Protein AF-0000000076684871 (afdb_homodimer)

Solvent-accessible surface area (backbone atoms only — not comparable to full-atom values): 9917 Å² total; per-residue (Å²): 132,81,70,79,60,59,61,51,86,40,39,56,62,32,45,41,37,73,38,76,62,22,48,70,65,71,54,53,69,71,35,52,50,43,12,62,76,54,37,50,32,35,38,46,78,42,77,80,52,35,27,35,43,25,34,12,46,30,94,79,70,44,58,28,32,35,32,32,35,42,38,79,69,30,42,28,41,31,50,33,36,38,74,48,53,68,77,60,39,48,47,71,69,48,123,131,82,67,81,60,58,64,50,88,39,40,56,60,31,45,41,37,72,40,74,60,23,47,72,66,72,54,53,69,70,36,50,48,43,11,64,75,54,37,50,32,36,38,46,78,43,76,81,50,35,29,34,44,24,33,12,45,31,93,80,70,46,57,26,33,34,32,32,34,42,38,80,68,29,42,29,40,32,49,32,35,39,74,48,52,66,77,59,38,48,46,72,68,48,125

Secondary structure (DSSP, 8-state):
----------STT--EEE-GGGGTT---HHHHHHHHHS-SEEEEEETTTEEEEEEEE-TTS-EEEEEEEE-TTS-EEEEEEEEPPHHHHHHTT--/----------STT--EEE-GGGGTT---HHHHHHHHHS-SEEEEEETTTEEEEEEEE-TTS-EEEEEEEE-TTS-EEEEEEEEPPHHHHHHTT--

Radius of gyration: 16.47 Å; Cα contacts (8 Å, |Δi|>4): 423; chains: 2; bounding box: 42×42×43 Å

Sequence (190 aa):
MFGDVERFSVMMGCMIRLLPSALRHGIEKSDILQAWNRPIASFTERDDPLKVIRLGFDSHARLLEVGGEIYSDGQQKIFHAMVARRVYTERIGWRMFGDVERFSVMMGCMIRLLPSALRHGIEKSDILQAWNRPIASFTERDDPLKVIRLGFDSHARLLEVGGEIYSDGQQKIFHAMVARRVYTERIGWR

Nearest PDB structures (foldseek):
  3u97-assembly1_A  TM=6.533E-01  e=1.135E-01  Brucella abortus bv. 1 str. 9-941
  7pk4-assembly1_B  TM=7.309E-01  e=8.260E+00  Ixodes ricinus
  6y2s-assembly1_A  TM=3.377E-01  e=9.386E-01  Escherichia coli K-12
  3otl-assembly1_B  TM=4.211E-01  e=2.105E+00  Rhizobium johnstonii 3841
  3put-assembly1_A  TM=4.320E-01  e=3.919E+00  Rhizobium etli CFN 42

Structure (mmCIF, N/CA/C/O backbone):
data_AF-0000000076684871-model_v1
#
loop_
_entity.id
_entity.type
_entity.pdbx_description
1 polymer Toxin
#
loop_
_atom_site.group_PDB
_atom_site.id
_atom_site.type_symbol
_atom_site.label_atom_id
_atom_site.label_alt_id
_atom_site.label_comp_id
_atom_site.label_asym_id
_atom_site.label_entity_id
_atom_site.label_seq_id
_atom_site.pdbx_PDB_ins_code
_atom_site.Cartn_x
_atom_site.Cartn_y
_atom_site.Cartn_z
_atom_site.occupancy
_atom_site.B_iso_or_equiv
_atom_site.auth_seq_id
_atom_site.auth_comp_id
_atom_site.auth_asym_id
_atom_site.auth_atom_id
_atom_site.pdbx_PDB_model_num
ATOM 1 N N . MET A 1 1 ? -21.891 12.875 19.109 1 23.69 1 MET A N 1
ATOM 2 C CA . MET A 1 1 ? -21.578 13.656 17.922 1 23.69 1 MET A CA 1
ATOM 3 C C . MET A 1 1 ? -20.469 12.984 17.109 1 23.69 1 MET A C 1
ATOM 5 O O . MET A 1 1 ? -19.297 13.07 17.469 1 23.69 1 MET A O 1
ATOM 9 N N . PHE A 1 2 ? -20.703 11.797 16.703 1 28.98 2 PHE A N 1
ATOM 10 C CA . PHE A 1 2 ? -19.781 10.844 16.078 1 28.98 2 PHE A CA 1
ATOM 11 C C . PHE A 1 2 ? -19.172 11.43 14.805 1 28.98 2 PHE A C 1
ATOM 13 O O . PHE A 1 2 ? -19.906 11.906 13.93 1 28.98 2 PHE A O 1
ATOM 20 N N . GLY A 1 3 ? -18.203 12.258 14.945 1 30.98 3 GLY A N 1
ATOM 21 C CA . GLY A 1 3 ? -17.531 13.047 13.93 1 30.98 3 GLY A CA 1
ATOM 22 C C . GLY A 1 3 ? -17.531 12.391 12.562 1 30.98 3 GLY A C 1
ATOM 23 O O . GLY A 1 3 ? -17.719 11.172 12.453 1 30.98 3 GLY A O 1
ATOM 24 N N . ASP A 1 4 ? -17.953 13.211 11.523 1 30.5 4 ASP A N 1
ATOM 25 C CA . ASP A 1 4 ? -18.141 13.031 10.094 1 30.5 4 ASP A CA 1
ATOM 26 C C . ASP A 1 4 ? -17.031 12.164 9.5 1 30.5 4 ASP A C 1
ATOM 28 O O . ASP A 1 4 ? -15.867 12.57 9.461 1 30.5 4 ASP A O 1
ATOM 32 N N . VAL A 1 5 ? -16.969 11.016 9.906 1 38.22 5 VAL A N 1
ATOM 33 C CA . VAL A 1 5 ? -16.188 10.062 9.117 1 38.22 5 VAL A CA 1
ATOM 34 C C . VAL A 1 5 ? -16.391 10.344 7.629 1 38.22 5 VAL A C 1
ATOM 36 O O . VAL A 1 5 ? -17.469 10.125 7.082 1 38.22 5 VAL A O 1
ATOM 39 N N . GLU A 1 6 ? -16 11.562 7.18 1 34.44 6 GLU A N 1
ATOM 40 C CA . GLU A 1 6 ? -16.109 11.883 5.758 1 34.44 6 GLU A CA 1
ATOM 41 C C . GLU A 1 6 ? -15.602 10.727 4.895 1 34.44 6 GLU A C 1
ATOM 43 O O . GLU A 1 6 ? -14.445 10.305 5.027 1 34.44 6 GLU A O 1
ATOM 48 N N . ARG A 1 7 ? -16.531 9.867 4.641 1 39.22 7 ARG A N 1
ATOM 49 C CA . ARG A 1 7 ? -16.406 8.805 3.65 1 39.22 7 ARG A CA 1
ATOM 50 C C . ARG A 1 7 ? -15.812 9.328 2.352 1 39.22 7 ARG A C 1
ATOM 52 O O . ARG A 1 7 ? -16.516 9.938 1.54 1 39.22 7 ARG A O 1
ATOM 59 N N . PHE A 1 8 ? -14.805 10.141 2.451 1 39.94 8 PHE A N 1
ATOM 60 C CA . PHE A 1 8 ? -14.242 10.531 1.166 1 39.94 8 PHE A CA 1
ATOM 61 C C . PHE A 1 8 ? -14.273 9.367 0.182 1 39.94 8 PHE A C 1
ATOM 63 O O . PHE A 1 8 ? -14.219 8.203 0.585 1 39.94 8 PHE A O 1
ATOM 70 N N . SER A 1 9 ? -14.828 9.875 -1.047 1 37.94 9 SER A N 1
ATOM 71 C CA . SER A 1 9 ? -15.016 9.086 -2.262 1 37.94 9 SER A CA 1
ATOM 72 C C . SER A 1 9 ? -13.805 8.211 -2.547 1 37.94 9 SER A C 1
ATOM 74 O O . SER A 1 9 ? -12.766 8.695 -2.994 1 37.94 9 SER A O 1
ATOM 76 N N . VAL A 1 10 ? -13.367 7.488 -1.59 1 46.41 10 VAL A N 1
ATOM 77 C CA . VAL A 1 10 ? -12.523 6.355 -1.947 1 46.41 10 VAL A CA 1
ATOM 78 C C . VAL A 1 10 ? -13.039 5.711 -3.232 1 46.41 10 VAL A C 1
ATOM 80 O O . VAL A 1 10 ? -14.203 5.879 -3.592 1 46.41 10 VAL A O 1
ATOM 83 N N . MET A 1 11 ? -12.281 5.324 -4.238 1 46.69 11 MET A N 1
ATOM 84 C CA . MET A 1 11 ? -12.781 4.426 -5.277 1 46.69 11 MET A CA 1
ATOM 85 C C . MET A 1 11 ? -13.859 3.494 -4.719 1 46.69 11 MET A C 1
ATOM 87 O O . MET A 1 11 ? -13.945 3.297 -3.506 1 46.69 11 MET A O 1
ATOM 91 N N . MET A 1 12 ? -14.961 3.129 -5.371 1 49.03 12 MET A N 1
ATOM 92 C CA . MET A 1 12 ? -16.109 2.277 -5.051 1 49.03 12 MET A CA 1
ATOM 93 C C . MET A 1 12 ? -15.719 1.199 -4.043 1 49.03 12 MET A C 1
ATOM 95 O O . MET A 1 12 ? -14.891 0.336 -4.344 1 49.03 12 MET A O 1
ATOM 99 N N . GLY A 1 13 ? -16.219 1.352 -2.926 1 56.06 13 GLY A N 1
ATOM 100 C CA . GLY A 1 13 ? -16.375 0.341 -1.891 1 56.06 13 GLY A CA 1
ATOM 101 C C . GLY A 1 13 ? -15.273 0.388 -0.846 1 56.06 13 GLY A C 1
ATOM 102 O O . GLY A 1 13 ? -15.359 -0.285 0.183 1 56.06 13 GLY A O 1
ATOM 103 N N . CYS A 1 14 ? -14.195 1.273 -1.252 1 68.38 14 CYS A N 1
ATOM 104 C CA . CYS A 1 14 ? -13.227 1.256 -0.156 1 68.38 14 CYS A CA 1
ATOM 105 C C . CYS A 1 14 ? -13.43 2.455 0.763 1 68.38 14 CYS A C 1
ATOM 107 O O . CYS A 1 14 ? -13.469 3.596 0.3 1 68.38 14 CYS A O 1
ATOM 109 N N . MET A 1 15 ? -13.867 2.209 2.047 1 82.81 15 MET A N 1
ATOM 110 C CA . MET A 1 15 ? -14.133 3.242 3.045 1 82.81 15 MET A CA 1
ATOM 111 C C . MET A 1 15 ? -12.836 3.684 3.725 1 82.81 15 MET A C 1
ATOM 113 O O . MET A 1 15 ? -11.992 2.854 4.062 1 82.81 15 MET A O 1
ATOM 117 N N . ILE A 1 16 ? -12.703 5.098 3.789 1 92.88 16 ILE A N 1
ATOM 118 C CA . ILE A 1 16 ? -11.562 5.652 4.508 1 92.88 16 ILE A CA 1
ATOM 119 C C . ILE A 1 16 ? -12.047 6.383 5.758 1 92.88 16 ILE A C 1
ATOM 121 O O . ILE A 1 16 ? -12.969 7.203 5.691 1 92.88 16 ILE A O 1
ATOM 125 N N . ARG A 1 17 ? -11.5 6.035 6.863 1 95.31 17 ARG A N 1
ATOM 126 C CA . ARG A 1 17 ? -11.711 6.742 8.125 1 95.31 17 ARG A CA 1
ATOM 127 C C . ARG A 1 17 ? -10.461 7.516 8.531 1 95.31 17 ARG A C 1
ATOM 129 O O . ARG A 1 17 ? -9.398 6.93 8.727 1 95.31 17 ARG A O 1
ATOM 136 N N . LEU A 1 18 ? -10.586 8.805 8.648 1 96.94 18 LEU A N 1
ATOM 137 C CA . LEU A 1 18 ? -9.516 9.656 9.164 1 96.94 18 LEU A CA 1
ATOM 138 C C . LEU A 1 18 ? -9.633 9.805 10.68 1 96.94 18 LEU A C 1
ATOM 140 O O . LEU A 1 18 ? -10.609 10.367 11.18 1 96.94 18 LEU A O 1
ATOM 144 N N . LEU A 1 19 ? -8.609 9.344 11.406 1 97.75 19 LEU A N 1
ATOM 145 C CA . LEU A 1 19 ? -8.609 9.5 12.859 1 97.75 19 LEU A CA 1
ATOM 146 C C . LEU A 1 19 ? -8.219 10.922 13.25 1 97.75 19 LEU A C 1
ATOM 148 O O . LEU A 1 19 ? -7.516 11.602 12.508 1 97.75 19 LEU A O 1
ATOM 152 N N . PRO A 1 20 ? -8.727 11.352 14.453 1 97.06 20 PRO A N 1
ATOM 153 C CA . PRO A 1 20 ? -8.344 12.695 14.906 1 97.06 20 PRO A CA 1
ATOM 154 C C . PRO A 1 20 ? -6.824 12.891 14.938 1 97.06 20 PRO A C 1
ATOM 156 O O . PRO A 1 20 ? -6.336 13.992 14.672 1 97.06 20 PRO A O 1
ATOM 159 N N . SER A 1 21 ? -5.988 11.891 15.227 1 97.62 21 SER A N 1
ATOM 160 C CA . SER A 1 21 ? -4.531 11.961 15.281 1 97.62 21 SER A CA 1
ATOM 161 C C . SER A 1 21 ? -3.939 12.32 13.9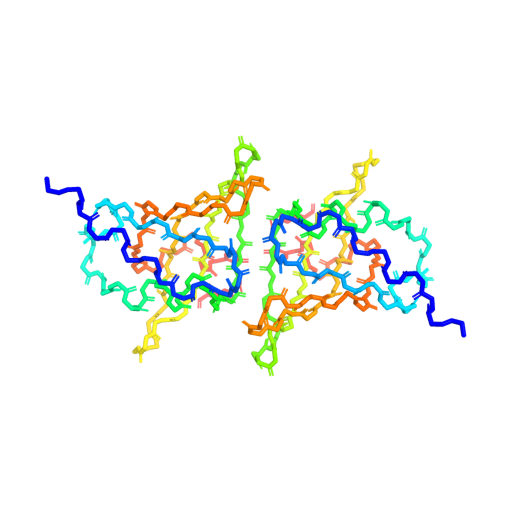22 1 97.62 21 SER A C 1
ATOM 163 O O . SER A 1 21 ? -2.857 12.906 13.852 1 97.62 21 SER A O 1
ATOM 165 N N . ALA A 1 22 ? -4.672 12.055 12.891 1 97.75 22 ALA A N 1
ATOM 166 C CA . ALA A 1 22 ? -4.191 12.336 11.539 1 97.75 22 ALA A CA 1
ATOM 167 C C . ALA A 1 22 ? -4.191 13.836 11.258 1 97.75 22 ALA A C 1
ATOM 169 O O . ALA A 1 22 ? -3.527 14.305 10.328 1 97.75 22 ALA A O 1
ATOM 170 N N . LEU A 1 23 ? -4.945 14.547 12.07 1 96.5 23 LEU A N 1
ATOM 171 C CA . LEU A 1 23 ? -5.121 15.977 11.82 1 96.5 23 LEU A CA 1
ATOM 172 C C . LEU A 1 23 ? -4.234 16.797 12.75 1 96.5 23 LEU A C 1
ATOM 174 O O . LEU A 1 23 ? -4.223 18.031 12.672 1 96.5 23 LEU A O 1
ATOM 178 N N . ARG A 1 24 ? -3.412 16.141 13.484 1 96.75 24 ARG A N 1
ATOM 179 C CA . ARG A 1 24 ? -2.662 16.797 14.539 1 96.75 24 ARG A CA 1
ATOM 180 C C . ARG A 1 24 ? -1.545 17.656 13.961 1 96.75 24 ARG A C 1
ATOM 182 O O . ARG A 1 24 ? -1.058 18.578 14.625 1 96.75 24 ARG A O 1
ATOM 189 N N . HIS A 1 25 ? -1.122 17.469 12.812 1 96.56 25 HIS A N 1
ATOM 190 C CA . HIS A 1 25 ? 0.022 18.172 12.25 1 96.56 25 HIS A CA 1
ATOM 191 C C . HIS A 1 25 ? -0.427 19.297 11.32 1 96.56 25 HIS A C 1
ATOM 193 O O . HIS A 1 25 ? 0.385 19.859 10.586 1 96.56 25 HIS A O 1
ATOM 199 N N . GLY A 1 26 ? -1.688 19.531 11.133 1 95.31 26 GLY A N 1
ATOM 200 C CA . GLY A 1 26 ? -2.182 20.719 10.461 1 95.31 26 GLY A CA 1
ATOM 201 C C . GLY A 1 26 ? -2.348 20.531 8.969 1 95.31 26 GLY A C 1
ATOM 202 O O . GLY A 1 26 ? -2.441 21.516 8.219 1 95.31 26 GLY A O 1
ATOM 203 N N . ILE A 1 27 ? -2.297 19.375 8.594 1 97.38 27 ILE A N 1
ATOM 204 C CA . ILE A 1 27 ? -2.527 19.109 7.18 1 97.38 27 ILE A CA 1
ATOM 205 C C . ILE A 1 27 ? -4.027 19 6.914 1 97.38 27 ILE A C 1
ATOM 207 O O . ILE A 1 27 ? -4.754 18.359 7.676 1 97.38 27 ILE A O 1
ATOM 211 N N . GLU A 1 28 ? -4.508 19.625 5.82 1 96.56 28 GLU A N 1
ATOM 212 C CA . GLU A 1 28 ? -5.918 19.594 5.453 1 96.56 28 GLU A CA 1
ATOM 213 C C . GLU A 1 28 ? -6.363 18.188 5.062 1 96.56 28 GLU A C 1
ATOM 215 O O . GLU A 1 28 ? -5.602 17.438 4.445 1 96.56 28 GLU A O 1
ATOM 220 N N . LYS A 1 29 ? -7.668 17.844 5.34 1 96.38 29 LYS A N 1
ATOM 221 C CA . LYS A 1 29 ? -8.219 16.516 5.035 1 96.38 29 LYS A CA 1
ATOM 222 C C . LYS A 1 29 ? -8.07 16.188 3.553 1 96.38 29 LYS A C 1
ATOM 224 O O . LYS A 1 29 ? -7.715 15.07 3.193 1 96.38 29 LYS A O 1
ATOM 229 N N . SER A 1 30 ? -8.391 17.156 2.688 1 95.31 30 SER A N 1
ATOM 230 C CA . SER A 1 30 ? -8.305 16.938 1.247 1 95.31 30 SER A CA 1
ATOM 231 C C . SER A 1 30 ? -6.875 16.594 0.824 1 95.31 30 SER A C 1
ATOM 233 O O . SER A 1 30 ? -6.664 15.766 -0.059 1 95.31 30 SER A O 1
ATOM 235 N N . ASP A 1 31 ? -5.875 17.234 1.449 1 96.69 31 ASP A N 1
ATOM 236 C CA . ASP A 1 31 ? -4.469 17 1.146 1 96.69 31 ASP A CA 1
ATOM 237 C C . ASP A 1 31 ? -4.027 15.625 1.633 1 96.69 31 ASP A C 1
ATOM 239 O O . ASP A 1 31 ? -3.244 14.945 0.964 1 96.69 31 ASP A O 1
ATOM 243 N N . ILE A 1 32 ? -4.484 15.242 2.775 1 97.56 32 ILE A N 1
ATOM 244 C CA . ILE A 1 32 ? -4.199 13.914 3.305 1 97.56 32 ILE A CA 1
ATOM 245 C C . ILE A 1 32 ? -4.73 12.852 2.346 1 97.56 32 ILE A C 1
ATOM 247 O O . ILE A 1 32 ? -4.012 11.914 1.985 1 97.56 32 ILE A O 1
ATOM 251 N N . LEU A 1 33 ? -5.973 13.008 1.939 1 94.88 33 LEU A N 1
ATOM 252 C CA . LEU A 1 33 ? -6.621 12.039 1.063 1 94.88 33 LEU A CA 1
ATOM 253 C C . LEU A 1 33 ? -5.926 11.977 -0.292 1 94.88 33 LEU A C 1
ATOM 255 O O . LEU A 1 33 ? -5.789 10.906 -0.879 1 94.88 33 LEU A O 1
ATOM 259 N N . GLN A 1 34 ? -5.57 13.102 -0.797 1 94.19 34 GLN A N 1
ATOM 260 C CA . GLN A 1 34 ? -4.852 13.117 -2.066 1 94.19 34 GLN A CA 1
ATOM 261 C C . GLN A 1 34 ? -3.551 12.32 -1.977 1 94.19 34 GLN A C 1
ATOM 263 O O . GLN A 1 34 ? -3.275 11.477 -2.828 1 94.19 34 GLN A O 1
ATOM 268 N N . ALA A 1 35 ? -2.734 12.57 -0.952 1 96.56 35 ALA A N 1
ATOM 269 C CA . ALA A 1 35 ? -1.461 11.875 -0.763 1 96.56 35 ALA A CA 1
ATOM 270 C C . ALA A 1 35 ? -1.674 10.383 -0.544 1 96.56 35 ALA A C 1
ATOM 272 O O . ALA A 1 35 ? -0.874 9.562 -1 1 96.56 35 ALA A O 1
ATOM 273 N N . TRP A 1 36 ? -2.729 10.023 0.149 1 95.56 36 TRP A N 1
ATOM 274 C CA . TRP A 1 36 ? -3.057 8.633 0.458 1 95.56 36 TRP A CA 1
ATOM 275 C C . TRP A 1 36 ? -3.506 7.891 -0.795 1 95.56 36 TRP A C 1
ATOM 277 O O . TRP A 1 36 ? -3.088 6.754 -1.033 1 95.56 36 TRP A O 1
ATOM 287 N N . ASN A 1 37 ? -4.281 8.5 -1.591 1 91.88 37 ASN A N 1
ATOM 288 C CA . ASN A 1 37 ? -4.914 7.832 -2.725 1 91.88 37 ASN A CA 1
ATOM 289 C C . ASN A 1 37 ? -4.004 7.824 -3.949 1 91.88 37 ASN A C 1
ATOM 291 O O . ASN A 1 37 ? -4.176 7.004 -4.852 1 91.88 37 ASN A O 1
ATOM 295 N N . ARG A 1 38 ? -3.066 8.758 -3.975 1 94.38 38 ARG A N 1
ATOM 296 C CA . ARG A 1 38 ? -2.145 8.859 -5.102 1 94.38 38 ARG A CA 1
ATOM 297 C C . ARG A 1 38 ? -0.699 8.922 -4.621 1 94.38 38 ARG A C 1
ATOM 299 O O . ARG A 1 38 ? 0.027 9.867 -4.949 1 94.38 38 ARG A O 1
ATOM 306 N N . PRO A 1 39 ? -0.323 7.875 -3.91 1 96.25 39 PRO A N 1
ATOM 307 C CA . PRO A 1 39 ? 1.046 7.875 -3.389 1 96.25 39 PRO A CA 1
ATOM 308 C C . PRO A 1 39 ? 2.094 7.699 -4.484 1 96.25 39 PRO A C 1
ATOM 310 O O . PRO A 1 39 ? 1.811 7.102 -5.523 1 96.25 39 PRO A O 1
ATOM 313 N N . ILE A 1 40 ? 3.32 8.227 -4.258 1 95.06 40 ILE A N 1
ATOM 314 C CA . ILE A 1 40 ? 4.445 7.94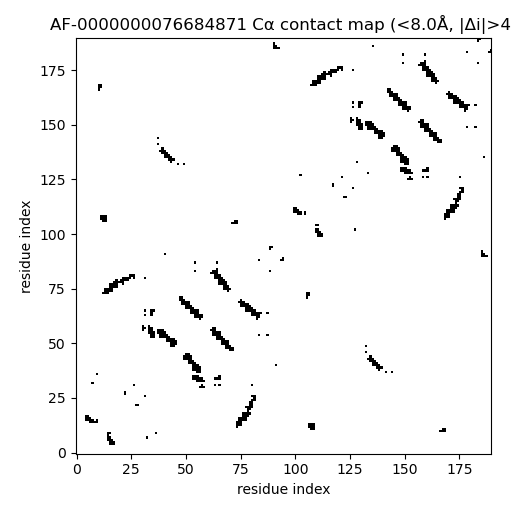5 -5.145 1 95.06 40 ILE A CA 1
ATOM 315 C C . ILE A 1 40 ? 5.195 6.711 -4.648 1 95.06 40 ILE A C 1
ATOM 317 O O . ILE A 1 40 ? 5.914 6.066 -5.414 1 95.06 40 ILE A O 1
ATOM 321 N N . ALA A 1 41 ? 5.047 6.402 -3.367 1 95.69 41 ALA A N 1
ATOM 322 C CA . ALA A 1 41 ? 5.613 5.203 -2.758 1 95.69 41 ALA A CA 1
ATOM 323 C C . ALA A 1 41 ? 4.793 4.762 -1.547 1 95.69 41 ALA A C 1
ATOM 325 O O . ALA A 1 41 ? 4.133 5.586 -0.907 1 95.69 41 ALA A O 1
ATOM 326 N N . SER A 1 42 ? 4.797 3.521 -1.265 1 96.75 42 SER A N 1
ATOM 327 C CA . SER A 1 42 ? 4.141 2.926 -0.106 1 96.75 42 SER A CA 1
ATOM 328 C C . SER A 1 42 ? 4.988 1.811 0.497 1 96.75 42 SER A C 1
ATOM 330 O O . SER A 1 42 ? 5.559 0.996 -0.23 1 96.75 42 SER A O 1
ATOM 332 N N . PHE A 1 43 ? 5.047 1.775 1.783 1 95.5 43 PHE A N 1
ATOM 333 C CA . PHE A 1 43 ? 5.832 0.782 2.51 1 95.5 43 PHE A CA 1
ATOM 334 C C . PHE A 1 43 ? 4.984 0.104 3.58 1 95.5 43 PHE A C 1
ATOM 336 O O . PHE A 1 43 ? 4.352 0.776 4.395 1 95.5 43 PHE A O 1
ATOM 343 N N . THR A 1 44 ? 5.004 -1.206 3.555 1 96.5 44 THR A N 1
ATOM 344 C CA . THR A 1 44 ? 4.262 -1.951 4.566 1 96.5 44 THR A CA 1
ATOM 345 C C . THR A 1 44 ? 5.121 -2.191 5.801 1 96.5 44 THR A C 1
ATOM 347 O O . THR A 1 44 ? 6.219 -2.746 5.703 1 96.5 44 THR A O 1
ATOM 350 N N . GLU A 1 45 ? 4.555 -1.722 6.941 1 94.88 45 GLU A N 1
ATOM 351 C CA . GLU A 1 45 ? 5.277 -1.862 8.203 1 94.88 45 GLU A CA 1
ATOM 352 C C . GLU A 1 45 ? 4.871 -3.139 8.93 1 94.88 45 GLU A C 1
ATOM 354 O O . GLU A 1 45 ? 5.652 -3.695 9.703 1 94.88 45 GLU A O 1
ATOM 359 N N . ARG A 1 46 ? 3.711 -3.553 8.812 1 94.31 46 ARG A N 1
ATOM 360 C CA . ARG A 1 46 ? 3.139 -4.738 9.438 1 94.31 46 ARG A CA 1
ATOM 361 C C . ARG A 1 46 ? 2.004 -5.312 8.602 1 94.31 46 ARG A C 1
ATOM 363 O O . ARG A 1 46 ? 1.396 -4.598 7.797 1 94.31 46 ARG A O 1
ATOM 370 N N . ASP A 1 47 ? 1.849 -6.656 8.938 1 90.94 47 ASP A N 1
ATOM 371 C CA . ASP A 1 47 ? 0.777 -7.332 8.211 1 90.94 47 ASP A CA 1
ATOM 372 C C . ASP A 1 47 ? -0.427 -7.582 9.117 1 90.94 47 ASP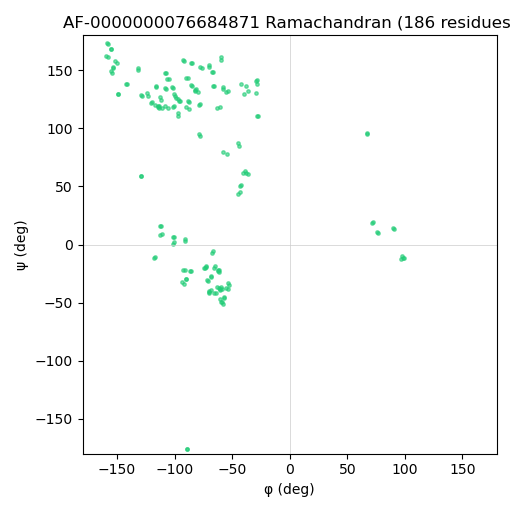 A C 1
ATOM 374 O O . ASP A 1 47 ? -0.277 -7.727 10.328 1 90.94 47 ASP A O 1
ATOM 378 N N . ASP A 1 48 ? -1.635 -7.461 8.633 1 89.56 48 ASP A N 1
ATOM 379 C CA . ASP A 1 48 ? -2.926 -7.863 9.18 1 89.56 48 ASP A CA 1
ATOM 380 C C . ASP A 1 48 ? -3.275 -7.047 10.422 1 89.56 48 ASP A C 1
ATOM 382 O O . ASP A 1 48 ? -2.994 -7.469 11.547 1 89.56 48 ASP A O 1
ATOM 386 N N . PRO A 1 49 ? -4.008 -6.047 10.25 1 94 49 PRO A N 1
ATOM 387 C CA . PRO A 1 49 ? -4.191 -5.344 8.977 1 94 49 PRO A CA 1
ATOM 388 C C . PRO A 1 49 ? -2.885 -4.789 8.414 1 94 49 PRO A C 1
ATOM 390 O O . PRO A 1 49 ? -1.882 -4.715 9.133 1 94 49 PRO A O 1
ATOM 393 N N . LEU A 1 50 ? -2.836 -4.547 7.191 1 95.75 50 LEU A N 1
ATOM 394 C CA . LEU A 1 50 ? -1.664 -3.877 6.641 1 95.75 50 LEU A CA 1
ATOM 395 C C . LEU A 1 50 ? -1.476 -2.504 7.277 1 95.75 50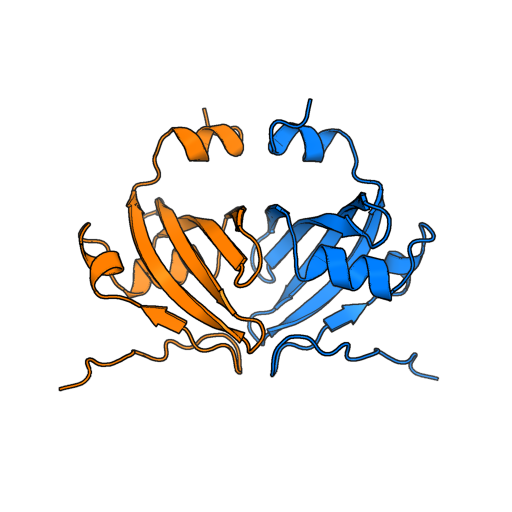 LEU A C 1
ATOM 397 O O . LEU A 1 50 ? -2.398 -1.686 7.285 1 95.75 50 LEU A O 1
ATOM 401 N N . LYS A 1 51 ? -0.399 -2.316 7.918 1 98 51 LYS A N 1
ATOM 402 C CA . LYS A 1 51 ? 0.033 -0.982 8.32 1 98 51 LYS A CA 1
ATOM 403 C C . LYS A 1 51 ? 1.021 -0.397 7.316 1 98 51 LYS A C 1
ATOM 405 O O . LYS A 1 51 ? 2.076 -0.983 7.062 1 98 51 LYS A O 1
ATOM 410 N N . VAL A 1 52 ? 0.669 0.755 6.797 1 97.44 52 VAL A N 1
ATOM 411 C CA . VAL A 1 52 ? 1.484 1.251 5.695 1 97.44 52 VAL A CA 1
ATOM 412 C C . VAL A 1 52 ? 1.848 2.715 5.938 1 97.44 52 VAL A C 1
ATOM 414 O O . VAL A 1 52 ? 1.127 3.432 6.633 1 97.44 52 VAL A O 1
ATOM 417 N N . ILE A 1 53 ? 2.986 3.08 5.375 1 97.19 53 ILE A N 1
ATOM 418 C CA . ILE A 1 53 ? 3.396 4.469 5.215 1 97.19 53 ILE A CA 1
ATOM 419 C C . ILE A 1 53 ? 3.426 4.832 3.732 1 97.19 53 ILE A C 1
ATOM 421 O O . ILE A 1 53 ? 4.152 4.219 2.949 1 97.19 53 ILE A O 1
ATOM 425 N N . ARG A 1 54 ? 2.588 5.77 3.41 1 97.75 54 ARG A N 1
ATOM 426 C CA . ARG A 1 54 ? 2.547 6.238 2.027 1 97.75 54 ARG A CA 1
ATOM 427 C C . ARG A 1 54 ? 3.152 7.633 1.905 1 97.75 54 ARG A C 1
ATOM 429 O O . ARG A 1 54 ? 2.938 8.484 2.768 1 97.75 54 ARG A O 1
ATOM 436 N N . LEU A 1 55 ? 4.004 7.785 0.889 1 97.44 55 LEU A N 1
ATOM 437 C CA . LEU A 1 55 ? 4.512 9.094 0.489 1 97.44 55 LEU A CA 1
ATOM 438 C C . LEU A 1 55 ? 3.746 9.625 -0.716 1 97.44 55 LEU A C 1
ATOM 440 O O . LEU A 1 55 ? 3.576 8.922 -1.713 1 97.44 55 LEU A O 1
ATOM 444 N N . GLY A 1 56 ? 3.26 10.805 -0.602 1 97 56 GLY A N 1
ATOM 445 C CA . GLY A 1 56 ? 2.551 11.445 -1.695 1 97 56 GLY A CA 1
ATOM 446 C C . GLY A 1 56 ? 2.525 12.961 -1.585 1 97 56 GLY A C 1
ATOM 447 O O . GLY A 1 56 ? 2.717 13.508 -0.499 1 97 56 GLY A O 1
ATOM 448 N N . PHE A 1 57 ? 2.248 13.586 -2.701 1 96.38 57 PHE A N 1
ATOM 449 C CA . PHE A 1 57 ? 2.236 15.047 -2.732 1 96.38 57 PHE A CA 1
ATOM 450 C C . PHE A 1 57 ? 0.856 15.578 -2.369 1 96.38 57 PHE A C 1
ATOM 452 O O . PHE A 1 57 ? -0.161 14.984 -2.732 1 96.38 57 PHE A O 1
ATOM 459 N N . ASP A 1 58 ? 0.898 16.672 -1.67 1 94.75 58 ASP A N 1
ATOM 460 C CA . ASP A 1 58 ? -0.362 17.375 -1.478 1 94.75 58 ASP A CA 1
ATOM 461 C C . ASP A 1 58 ? -0.604 18.375 -2.605 1 94.75 58 ASP A C 1
ATOM 463 O O . ASP A 1 58 ? 0.076 18.344 -3.633 1 94.75 58 ASP A O 1
ATOM 467 N N . SER A 1 59 ? -1.787 19.219 -2.482 1 92.75 59 SER A N 1
ATOM 468 C CA . SER A 1 59 ? -2.203 20.141 -3.535 1 92.75 59 SER A CA 1
ATOM 469 C C . SER A 1 59 ? -1.201 21.266 -3.701 1 92.75 59 SER A C 1
ATOM 471 O O . SER A 1 59 ? -1.239 22 -4.695 1 92.75 59 SER A O 1
ATOM 473 N N . HIS A 1 60 ? -0.198 21.375 -2.879 1 93 60 HIS A N 1
ATOM 474 C CA . HIS A 1 60 ? 0.812 22.422 -2.939 1 93 60 HIS A CA 1
ATOM 475 C C . HIS A 1 60 ? 2.178 21.844 -3.307 1 93 60 HIS A C 1
ATOM 477 O O . HIS A 1 60 ? 3.201 22.516 -3.127 1 93 60 HIS A O 1
ATOM 483 N N . ALA A 1 61 ? 2.189 20.672 -3.633 1 93.44 61 ALA A N 1
ATOM 484 C CA . ALA A 1 61 ? 3.404 19.984 -4.07 1 93.44 61 ALA A CA 1
ATOM 485 C C . ALA A 1 61 ? 4.344 19.734 -2.895 1 93.44 61 ALA A C 1
ATOM 487 O O . ALA A 1 61 ? 5.562 19.672 -3.066 1 93.44 61 ALA A O 1
ATOM 488 N N . ARG A 1 62 ? 3.795 19.781 -1.735 1 94.19 62 ARG A N 1
ATOM 489 C CA . ARG A 1 62 ? 4.539 19.344 -0.56 1 94.19 62 ARG A CA 1
ATOM 490 C C . ARG A 1 62 ? 4.484 17.828 -0.418 1 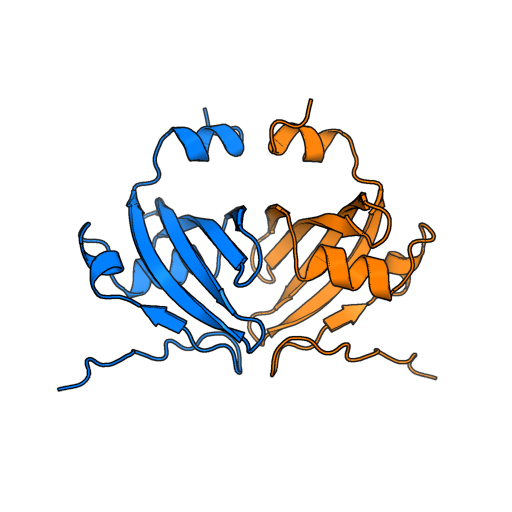94.19 62 ARG A C 1
ATOM 492 O O . ARG A 1 62 ? 3.424 17.219 -0.573 1 94.19 62 ARG A O 1
ATOM 499 N N . LEU A 1 63 ? 5.684 17.219 -0.166 1 96.12 63 LEU A N 1
ATOM 500 C CA . LEU A 1 63 ? 5.723 15.781 0.045 1 96.12 63 LEU A CA 1
ATOM 501 C C . LEU A 1 63 ? 5.262 15.43 1.455 1 96.12 63 LEU A C 1
ATOM 503 O O . LEU A 1 63 ? 5.859 15.875 2.438 1 96.12 63 LEU A O 1
ATOM 507 N N . LEU A 1 64 ? 4.203 14.617 1.518 1 98 64 LEU A N 1
ATOM 508 C CA . LEU A 1 64 ? 3.646 14.195 2.797 1 98 64 LEU A CA 1
ATOM 509 C C . LEU A 1 64 ? 3.953 12.727 3.059 1 98 64 LEU A C 1
ATOM 511 O O . LEU A 1 64 ? 4.07 11.93 2.121 1 98 64 LEU A O 1
ATOM 515 N N . GLU A 1 65 ? 4.125 12.414 4.316 1 97.88 65 GLU A N 1
ATOM 516 C CA . GLU A 1 65 ? 4.082 11.062 4.867 1 97.88 65 GLU A CA 1
ATOM 517 C C . GLU A 1 65 ? 2.742 10.789 5.543 1 97.88 65 GLU A C 1
ATOM 519 O O . GLU A 1 65 ? 2.346 11.5 6.465 1 97.88 65 GLU A O 1
ATOM 524 N N . VAL A 1 66 ? 2 9.812 5.059 1 98.5 66 VAL A N 1
ATOM 525 C CA . VAL A 1 66 ? 0.69 9.461 5.598 1 98.5 66 VAL A CA 1
ATOM 526 C C . VAL A 1 66 ? 0.705 8.016 6.09 1 98.5 66 VAL A C 1
ATOM 528 O O . VAL A 1 66 ? 1.029 7.102 5.328 1 98.5 66 VAL A O 1
ATOM 531 N N . GLY A 1 67 ? 0.4 7.824 7.336 1 98.5 67 GLY A N 1
ATOM 532 C CA . GLY A 1 67 ? 0.317 6.504 7.938 1 98.5 67 GLY A CA 1
ATOM 533 C C . GLY A 1 67 ? -1.109 6.012 8.102 1 98.5 67 GLY A C 1
ATOM 534 O O . GLY A 1 67 ? -1.994 6.781 8.492 1 98.5 67 GLY A O 1
ATOM 535 N N . GLY A 1 68 ? -1.325 4.746 7.746 1 98.31 68 GLY A N 1
ATOM 536 C CA . GLY A 1 68 ? -2.65 4.164 7.891 1 98.31 68 GLY A CA 1
ATOM 537 C C . GLY A 1 68 ? -2.633 2.648 7.949 1 98.31 68 GLY A C 1
ATOM 538 O O . GLY A 1 68 ? -1.574 2.029 7.824 1 98.31 68 GLY A O 1
ATOM 539 N N . GLU A 1 69 ? -3.812 2.131 8.227 1 97.31 69 GLU A N 1
ATOM 540 C CA . GLU A 1 69 ? -4.078 0.695 8.219 1 97.31 69 GLU A CA 1
ATOM 541 C C . GLU A 1 69 ? -5.105 0.328 7.148 1 97.31 69 GLU A C 1
ATOM 543 O O . GLU A 1 69 ? -6.062 1.071 6.918 1 97.31 69 GLU A O 1
ATOM 548 N N . ILE A 1 70 ? -4.82 -0.742 6.438 1 92.62 70 ILE A N 1
ATOM 549 C CA . ILE A 1 70 ? -5.742 -1.275 5.441 1 92.62 70 ILE A CA 1
ATOM 550 C C . ILE A 1 70 ? -6.227 -2.658 5.875 1 92.62 70 ILE A C 1
ATOM 552 O O . ILE A 1 70 ? -5.426 -3.586 6.016 1 92.62 70 ILE A O 1
ATOM 556 N N . TYR A 1 71 ? -7.547 -2.74 6.062 1 89.81 71 TYR A N 1
ATOM 557 C CA . TYR A 1 71 ? -8.148 -3.984 6.527 1 89.81 71 TYR A CA 1
ATOM 558 C C . TYR A 1 71 ? -8.578 -4.855 5.352 1 89.81 71 TYR A C 1
ATOM 560 O O . TYR A 1 71 ? -8.75 -4.363 4.234 1 89.81 71 TYR A O 1
ATOM 568 N N . SER A 1 72 ? -8.711 -6.156 5.594 1 83.88 72 SER A N 1
ATOM 569 C CA . SER A 1 72 ? -9.039 -7.137 4.562 1 83.88 72 SER A CA 1
ATOM 570 C C . SER A 1 72 ? -10.398 -6.84 3.938 1 83.88 72 SER A C 1
ATOM 572 O O . SER A 1 72 ? -10.664 -7.227 2.797 1 83.88 72 SER A O 1
ATOM 574 N N . ASP A 1 73 ? -11.305 -6.09 4.621 1 78.12 73 ASP A N 1
ATOM 575 C CA . ASP A 1 73 ? -12.633 -5.793 4.102 1 78.12 73 ASP A CA 1
ATOM 576 C C . ASP A 1 73 ? -12.641 -4.488 3.312 1 78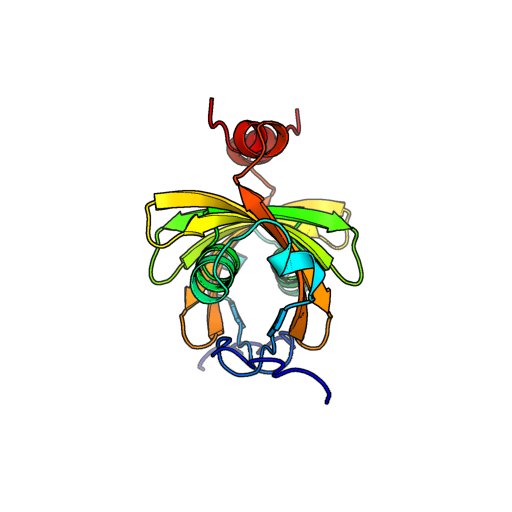.12 73 ASP A C 1
ATOM 578 O O . ASP A 1 73 ? -13.695 -4.02 2.883 1 78.12 73 ASP A O 1
ATOM 582 N N . GLY A 1 74 ? -11.477 -3.93 3.166 1 78.75 74 GLY A N 1
ATOM 583 C CA . GLY A 1 74 ? -11.375 -2.727 2.355 1 78.75 74 GLY A CA 1
ATOM 584 C C . GLY A 1 74 ? -11.375 -1.451 3.178 1 78.75 74 GLY A C 1
ATOM 585 O O . GLY A 1 74 ? -11.102 -0.369 2.654 1 78.75 74 GLY A O 1
ATOM 586 N N . GLN A 1 75 ? -11.703 -1.584 4.473 1 88.44 75 GLN A N 1
ATOM 587 C CA . GLN A 1 75 ? -11.672 -0.414 5.344 1 88.44 75 GLN A CA 1
ATOM 588 C C . GLN A 1 75 ? -10.242 0.1 5.516 1 88.44 75 GLN A C 1
ATOM 590 O O . GLN A 1 75 ? -9.312 -0.688 5.695 1 88.44 75 GLN A O 1
ATOM 595 N N . GLN A 1 76 ? -10.117 1.396 5.441 1 93.94 76 GLN A N 1
ATOM 596 C CA . GLN A 1 76 ? -8.828 2.059 5.641 1 93.94 76 GLN A CA 1
ATOM 597 C C . GLN A 1 76 ? -8.914 3.098 6.754 1 93.94 76 GLN A C 1
ATOM 599 O O . GLN A 1 76 ? -9.867 3.881 6.812 1 93.94 76 GLN A O 1
ATOM 604 N N . LYS A 1 77 ? -7.996 2.992 7.617 1 96.81 77 LYS A N 1
ATOM 605 C CA . LYS A 1 77 ? -7.902 3.949 8.719 1 96.81 77 LYS A CA 1
ATOM 606 C C . LYS A 1 77 ? -6.59 4.73 8.656 1 96.81 77 LYS A C 1
ATOM 608 O O . LYS A 1 77 ? -5.508 4.137 8.656 1 96.81 77 LYS A O 1
ATOM 613 N N . ILE A 1 78 ? -6.711 6.023 8.547 1 98.06 78 ILE A N 1
ATOM 614 C CA . ILE A 1 78 ? -5.531 6.875 8.523 1 98.06 78 ILE A CA 1
ATOM 615 C C . ILE A 1 78 ? -5.297 7.477 9.906 1 98.06 78 ILE A C 1
ATOM 617 O O . ILE A 1 78 ? -6.188 8.125 10.469 1 98.06 78 ILE A O 1
ATOM 621 N N . PHE A 1 79 ? -4.082 7.293 10.422 1 98.38 79 PHE A N 1
ATOM 622 C CA . PHE A 1 79 ? -3.873 7.699 11.812 1 98.38 79 PHE A CA 1
ATOM 623 C C . PHE A 1 79 ? -2.82 8.797 11.898 1 98.38 79 PHE A C 1
ATOM 625 O O . PHE A 1 79 ? -2.701 9.469 12.93 1 98.38 79 PHE A O 1
ATOM 632 N N . HIS A 1 80 ? -2.123 9.031 10.828 1 97.44 80 HIS A N 1
ATOM 633 C CA . HIS A 1 80 ? -1.168 10.133 10.859 1 97.44 80 HIS A CA 1
ATOM 634 C C . HIS A 1 80 ? -0.914 10.688 9.461 1 97.44 80 HIS A C 1
ATOM 636 O O . HIS A 1 80 ? -0.961 9.945 8.477 1 97.44 80 HIS A O 1
ATOM 642 N N . ALA A 1 81 ? -0.657 11.992 9.461 1 98.44 81 ALA A N 1
ATOM 643 C CA . ALA A 1 81 ? -0.196 12.703 8.273 1 98.44 81 ALA A CA 1
ATOM 644 C C . ALA A 1 81 ? 0.709 13.875 8.656 1 98.44 81 ALA A C 1
ATOM 646 O O . ALA A 1 81 ? 0.37 14.672 9.539 1 98.44 81 ALA A O 1
ATOM 647 N N . MET A 1 82 ? 1.768 13.875 8.039 1 98.06 82 MET A N 1
ATOM 648 C CA . MET A 1 82 ? 2.721 14.953 8.289 1 98.06 82 MET A CA 1
ATOM 649 C C . MET A 1 82 ? 3.639 15.156 7.094 1 98.06 82 MET A C 1
ATOM 651 O O . MET A 1 82 ? 3.633 14.359 6.152 1 98.06 82 MET A O 1
ATOM 655 N N . VAL A 1 83 ? 4.352 16.312 7.188 1 96.75 83 VAL A N 1
ATOM 656 C CA . VAL A 1 83 ? 5.395 16.5 6.184 1 96.75 83 VAL A CA 1
ATOM 657 C C . VAL A 1 83 ? 6.383 15.336 6.242 1 96.75 83 VAL A C 1
ATOM 659 O O . VAL A 1 83 ? 6.77 14.891 7.328 1 96.75 83 VAL A O 1
ATOM 662 N N . ALA A 1 84 ? 6.676 14.852 5.098 1 96.19 84 ALA A N 1
ATOM 663 C CA . ALA A 1 84 ? 7.496 13.648 5 1 96.19 84 ALA A CA 1
ATOM 664 C C . ALA A 1 84 ? 8.797 13.812 5.773 1 96.19 84 ALA A C 1
ATOM 666 O O . ALA A 1 84 ? 9.492 14.82 5.629 1 96.19 84 ALA A O 1
ATOM 667 N N . ARG A 1 85 ? 9.078 12.812 6.547 1 92.19 85 ARG A N 1
ATOM 668 C CA . ARG A 1 85 ? 10.336 12.781 7.281 1 92.19 85 ARG A CA 1
ATOM 669 C C . ARG A 1 85 ? 11.453 12.195 6.43 1 92.19 85 ARG A C 1
ATOM 671 O O . ARG A 1 85 ? 11.195 11.414 5.508 1 92.19 85 ARG A O 1
ATOM 678 N N . ARG A 1 86 ? 12.648 12.508 6.715 1 85.56 86 ARG A N 1
ATOM 679 C CA . ARG A 1 86 ? 13.836 12.148 5.949 1 85.56 86 ARG A CA 1
ATOM 680 C C . ARG A 1 86 ? 13.984 10.633 5.844 1 85.56 86 ARG A C 1
ATOM 682 O O . ARG A 1 86 ? 14.406 10.117 4.805 1 85.56 86 ARG A O 1
ATOM 689 N N . VAL A 1 87 ? 13.68 9.875 6.793 1 81.25 87 VAL A N 1
ATOM 690 C CA . VAL A 1 87 ? 13.812 8.422 6.824 1 81.25 87 VAL A CA 1
ATOM 691 C C . VAL A 1 87 ? 13.07 7.809 5.637 1 81.25 87 VAL A C 1
ATOM 693 O O . VAL A 1 87 ? 13.57 6.875 5.004 1 81.25 87 VAL A O 1
ATOM 696 N N . TYR A 1 88 ? 11.961 8.359 5.285 1 81.75 88 TYR A N 1
ATOM 697 C CA . TYR A 1 88 ? 11.156 7.758 4.227 1 81.75 88 TYR A CA 1
ATOM 698 C C . TYR A 1 88 ? 11.547 8.32 2.865 1 81.75 88 TYR A C 1
ATOM 700 O O . TYR A 1 88 ? 11.477 7.617 1.853 1 81.75 88 TYR A O 1
ATOM 708 N N . THR A 1 89 ? 11.984 9.508 2.822 1 82.31 89 THR A N 1
ATOM 709 C CA . THR A 1 89 ? 12.398 10.07 1.539 1 82.31 89 THR A CA 1
ATOM 710 C C . THR A 1 89 ? 13.664 9.383 1.034 1 82.31 89 THR A C 1
ATOM 712 O O . THR A 1 89 ? 13.836 9.195 -0.172 1 82.31 89 THR A O 1
ATOM 715 N N . GLU A 1 90 ? 14.445 8.883 1.972 1 79.25 90 GLU A N 1
ATOM 716 C CA . GLU A 1 90 ? 15.656 8.156 1.603 1 79.25 90 GLU A CA 1
ATOM 717 C C . GLU A 1 90 ? 15.32 6.797 1.003 1 79.25 90 GLU A C 1
ATOM 719 O O . GLU A 1 90 ? 16.031 6.316 0.112 1 79.25 90 GLU A O 1
ATOM 724 N N . ARG A 1 91 ? 14.297 6.316 1.448 1 77.81 91 ARG A N 1
ATOM 725 C CA . ARG A 1 91 ? 13.859 5.012 0.959 1 77.81 91 ARG A CA 1
ATOM 726 C C . ARG A 1 91 ? 13.469 5.082 -0.513 1 77.81 91 ARG A C 1
ATOM 728 O O . ARG A 1 91 ? 13.461 4.062 -1.206 1 77.81 91 ARG A O 1
ATOM 735 N N . ILE A 1 92 ? 13.188 6.246 -1.001 1 78.75 92 ILE A N 1
ATOM 736 C CA . ILE A 1 92 ? 12.797 6.367 -2.4 1 78.75 92 ILE A CA 1
ATOM 737 C C . ILE A 1 92 ? 13.883 7.098 -3.182 1 78.75 92 ILE A C 1
ATOM 739 O O . ILE A 1 92 ? 13.656 7.531 -4.316 1 78.75 92 ILE A O 1
ATOM 743 N N . GLY A 1 93 ? 15.023 7.184 -2.592 1 75.56 93 GLY A N 1
ATOM 744 C CA . GLY A 1 93 ? 16.156 7.781 -3.281 1 75.56 93 GLY A CA 1
ATOM 745 C C . GLY A 1 93 ? 16.094 9.297 -3.334 1 75.56 93 GLY A C 1
ATOM 746 O O . GLY A 1 93 ? 16.625 9.914 -4.254 1 75.56 93 GLY A O 1
ATOM 747 N N . TRP A 1 94 ? 15.148 9.719 -2.578 1 64.94 94 TRP A N 1
ATOM 748 C CA . TRP A 1 94 ? 15.094 11.172 -2.512 1 64.94 94 TRP A CA 1
ATOM 749 C C . TRP A 1 94 ? 16.172 11.711 -1.577 1 64.94 94 TRP A C 1
ATOM 751 O O . TRP A 1 94 ? 16.281 11.273 -0.429 1 64.94 94 TRP A O 1
ATOM 761 N N . ARG A 1 95 ? 17.203 12.016 -2.143 1 53.06 95 ARG A N 1
ATOM 762 C CA . ARG A 1 95 ? 18.281 12.664 -1.401 1 53.06 95 ARG A CA 1
ATOM 763 C C . ARG A 1 95 ? 18.078 14.172 -1.337 1 53.06 95 ARG A C 1
ATOM 765 O O . ARG A 1 95 ? 17.516 14.766 -2.264 1 53.06 95 ARG A O 1
ATOM 772 N N . MET B 1 1 ? -14.086 -16.625 -26.391 1 23.69 1 MET B N 1
ATOM 773 C CA . MET B 1 1 ? -13.852 -17.297 -25.109 1 23.69 1 MET B CA 1
ATOM 774 C C . MET B 1 1 ? -13.094 -16.406 -24.141 1 23.69 1 MET B C 1
ATOM 776 O O . MET B 1 1 ? -11.883 -16.219 -24.281 1 23.69 1 MET B O 1
ATOM 780 N N . PHE B 1 2 ? -13.648 -15.281 -23.828 1 30.03 2 PHE B N 1
ATOM 781 C CA . PHE B 1 2 ? -13.102 -14.164 -23.062 1 30.03 2 PHE B CA 1
ATOM 782 C C . PHE B 1 2 ? -12.594 -14.625 -21.703 1 30.03 2 PHE B C 1
ATOM 784 O O . PHE B 1 2 ? -13.336 -15.25 -20.938 1 30.03 2 PHE B O 1
ATOM 791 N N . GLY B 1 3 ? -11.461 -15.219 -21.688 1 31.84 3 GLY B N 1
ATOM 792 C CA . GLY B 1 3 ? -10.805 -15.883 -20.578 1 31.84 3 GLY B CA 1
ATOM 793 C C . GLY B 1 3 ? -11.188 -15.297 -19.219 1 31.84 3 GLY B C 1
ATOM 794 O O . GLY B 1 3 ? -11.703 -14.18 -19.156 1 31.84 3 GLY B O 1
ATOM 795 N N . ASP B 1 4 ? -11.414 -16.234 -18.25 1 30.31 4 ASP B N 1
ATOM 796 C CA . ASP B 1 4 ? -11.836 -16.203 -16.844 1 30.31 4 ASP B CA 1
ATOM 797 C C . ASP B 1 4 ? -11.156 -15.047 -16.109 1 30.31 4 ASP B C 1
ATOM 799 O O . ASP B 1 4 ? -9.945 -15.078 -15.867 1 30.31 4 ASP B O 1
ATOM 803 N N . VAL B 1 5 ? -11.398 -13.898 -16.531 1 39.78 5 VAL B N 1
ATOM 804 C CA . VAL B 1 5 ? -11.086 -12.773 -15.656 1 39.78 5 VAL B CA 1
ATOM 805 C C . VAL B 1 5 ? -11.383 -13.156 -14.211 1 39.78 5 VAL B C 1
ATOM 807 O O . VAL B 1 5 ? -12.547 -13.258 -13.82 1 39.78 5 VAL B O 1
ATOM 810 N N . GLU B 1 6 ? -10.719 -14.188 -13.695 1 36.16 6 GLU B N 1
ATOM 811 C CA . GLU B 1 6 ? -10.891 -14.578 -12.297 1 36.16 6 GLU B CA 1
ATOM 812 C C . GLU B 1 6 ? -10.883 -13.367 -11.383 1 36.16 6 GLU B C 1
ATOM 814 O O . GLU B 1 6 ? -9.906 -12.602 -11.359 1 36.16 6 GLU B O 1
ATOM 819 N N . ARG B 1 7 ? -12.062 -12.797 -11.273 1 38.59 7 ARG B N 1
ATOM 820 C CA . ARG B 1 7 ? -12.43 -11.789 -10.289 1 38.59 7 ARG B CA 1
ATOM 821 C C . ARG B 1 7 ? -11.898 -12.156 -8.906 1 38.59 7 ARG B C 1
ATOM 823 O O . ARG B 1 7 ? -12.516 -12.953 -8.195 1 38.59 7 ARG B O 1
ATOM 830 N N . PHE B 1 8 ? -10.68 -12.555 -8.867 1 40.41 8 PHE B N 1
ATOM 831 C CA . PHE B 1 8 ? -10.195 -12.844 -7.523 1 40.41 8 PHE B CA 1
ATOM 832 C C . PHE B 1 8 ? -10.648 -11.773 -6.539 1 40.41 8 PHE B C 1
ATOM 834 O O . PHE B 1 8 ? -10.898 -10.633 -6.926 1 40.41 8 PHE B O 1
ATOM 841 N N . SER B 1 9 ? -11.055 -12.516 -5.336 1 38.22 9 SER B N 1
ATOM 842 C CA . SER B 1 9 ? -11.594 -11.898 -4.129 1 38.22 9 SER B CA 1
ATOM 843 C C . SER B 1 9 ? -10.828 -10.633 -3.76 1 38.22 9 SER B C 1
ATOM 845 O O . SER B 1 9 ? -9.703 -10.711 -3.256 1 38.22 9 SER B O 1
ATOM 847 N N . VAL B 1 10 ? -10.664 -9.742 -4.711 1 46.62 10 VAL B N 1
ATOM 848 C CA . VAL B 1 10 ? -10.344 -8.383 -4.305 1 46.62 10 VAL B CA 1
ATOM 849 C C . VAL B 1 10 ? -11.148 -8.008 -3.066 1 46.62 10 VAL B C 1
ATOM 851 O O . VAL B 1 10 ? -12.227 -8.562 -2.828 1 46.62 10 VAL B O 1
ATOM 854 N N . MET B 1 11 ? -10.641 -7.5 -1.984 1 46.78 11 MET B N 1
ATOM 855 C CA . MET B 1 11 ? -11.508 -6.797 -1.044 1 46.78 11 MET B CA 1
ATOM 856 C C . MET B 1 11 ? -12.695 -6.18 -1.764 1 46.78 11 MET B C 1
ATOM 858 O O . MET B 1 11 ? -12.656 -5.973 -2.979 1 46.78 11 MET B O 1
ATOM 862 N N . MET B 1 12 ? -13.93 -6.133 -1.264 1 49.28 12 MET B N 1
ATOM 863 C CA . MET B 1 12 ? -15.195 -5.609 -1.757 1 49.28 12 MET B CA 1
ATOM 864 C C . MET B 1 12 ? -14.969 -4.438 -2.709 1 49.28 12 MET B C 1
ATOM 866 O O . MET B 1 12 ? -14.445 -3.4 -2.311 1 49.28 12 MET B O 1
ATOM 870 N N . GLY B 1 13 ? -15.258 -4.695 -3.898 1 56.25 13 GLY B N 1
ATOM 871 C CA . GLY B 1 13 ? -15.523 -3.732 -4.957 1 56.25 13 GLY B CA 1
ATOM 872 C C . GLY B 1 13 ? -14.312 -3.457 -5.828 1 56.25 13 GLY B C 1
ATOM 873 O O . GLY B 1 13 ? -14.422 -2.809 -6.871 1 56.25 13 GLY B O 1
ATOM 874 N N . CYS B 1 14 ? -13.094 -3.982 -5.258 1 68.25 14 CYS B N 1
ATOM 875 C CA . CYS B 1 14 ? -12.031 -3.672 -6.199 1 68.25 14 CYS B CA 1
ATOM 876 C C . CYS B 1 14 ? -11.734 -4.863 -7.105 1 68.25 14 CYS B C 1
ATOM 878 O O . CYS B 1 14 ? -11.477 -5.965 -6.625 1 68.25 14 CYS B O 1
ATOM 880 N N . MET B 1 15 ? -12.094 -4.738 -8.445 1 82.75 15 MET B N 1
ATOM 881 C CA . MET B 1 15 ? -11.914 -5.789 -9.445 1 82.75 15 MET B CA 1
ATOM 882 C C . MET B 1 15 ? -10.469 -5.828 -9.938 1 82.75 15 MET B C 1
ATOM 884 O O . MET B 1 15 ? -9.859 -4.785 -10.18 1 82.75 15 MET B O 1
ATOM 888 N N . ILE B 1 16 ? -9.922 -7.148 -9.922 1 92.81 16 ILE B N 1
ATOM 889 C CA . ILE B 1 16 ? -8.578 -7.34 -10.469 1 92.81 16 ILE B CA 1
ATOM 890 C C . ILE B 1 16 ? -8.656 -8.156 -11.758 1 92.81 16 ILE B C 1
ATOM 892 O O . ILE B 1 16 ? -9.297 -9.211 -11.797 1 92.81 16 ILE B O 1
ATOM 896 N N . ARG B 1 17 ? -8.102 -7.59 -12.852 1 95.44 17 ARG B N 1
ATOM 897 C CA . ARG B 1 17 ? -7.934 -8.305 -14.109 1 95.44 17 ARG B CA 1
ATOM 898 C C . ARG B 1 17 ? -6.473 -8.68 -14.336 1 95.44 17 ARG B C 1
ATOM 900 O O . ARG B 1 17 ? -5.605 -7.801 -14.406 1 95.44 17 ARG B O 1
ATOM 907 N N . LEU B 1 18 ? -6.184 -9.977 -14.398 1 97 18 LEU B N 1
ATOM 908 C CA . LEU B 1 18 ? -4.855 -10.469 -14.758 1 97 18 LEU B CA 1
ATOM 909 C C . LEU B 1 18 ? -4.723 -10.609 -16.266 1 97 18 LEU B C 1
ATOM 911 O O . LEU B 1 18 ? -5.43 -11.414 -16.891 1 97 18 LEU B O 1
ATOM 915 N N . LEU B 1 19 ? -3.795 -9.82 -16.906 1 97.75 19 LEU B N 1
ATOM 916 C CA . LEU B 1 19 ? -3.557 -9.945 -18.344 1 97.75 19 LEU B CA 1
ATOM 917 C C . LEU B 1 19 ? -2.721 -11.18 -18.656 1 97.75 19 LEU B C 1
ATOM 919 O O . LEU B 1 19 ? -1.957 -11.648 -17.812 1 97.75 19 LEU B O 1
ATOM 923 N N . PRO B 1 20 ? -2.898 -11.734 -19.859 1 97 20 PRO B N 1
ATOM 924 C CA . PRO B 1 20 ? -2.08 -12.891 -20.234 1 97 20 PRO B CA 1
ATOM 925 C C . PRO B 1 20 ? -0.584 -12.633 -20.047 1 97 20 PRO B C 1
ATOM 927 O O . PRO B 1 20 ? 0.166 -13.547 -19.703 1 97 20 PRO B O 1
ATOM 930 N N . SER B 1 21 ? -0.078 -11.422 -20.266 1 97.62 21 SER B N 1
ATOM 931 C CA . SER B 1 21 ? 1.329 -11.062 -20.125 1 97.62 21 SER B CA 1
ATOM 932 C C . SER B 1 21 ? 1.814 -11.266 -18.688 1 97.62 21 SER B C 1
ATOM 934 O O . SER B 1 21 ? 3 -11.508 -18.469 1 97.62 21 SER B O 1
ATOM 936 N N . ALA B 1 22 ? 0.928 -11.25 -17.781 1 97.75 22 ALA B N 1
ATOM 937 C CA . ALA B 1 22 ? 1.284 -11.406 -16.375 1 97.75 22 ALA B CA 1
ATOM 938 C C . ALA B 1 22 ? 1.688 -12.852 -16.062 1 97.75 22 ALA B C 1
ATOM 940 O O . ALA B 1 22 ? 2.328 -13.117 -15.047 1 97.75 22 ALA B O 1
ATOM 941 N N . LEU B 1 23 ? 1.278 -13.727 -16.938 1 96.5 23 LEU B N 1
ATOM 942 C CA . LEU B 1 23 ? 1.498 -15.148 -16.688 1 96.5 23 LEU B CA 1
ATOM 943 C C . LEU B 1 23 ? 2.701 -15.656 -17.484 1 96.5 23 LEU B C 1
ATOM 945 O O . LEU B 1 23 ? 3.057 -16.828 -17.375 1 96.5 23 LEU B O 1
ATOM 949 N N . ARG B 1 24 ? 3.383 -14.781 -18.109 1 96.81 24 ARG B N 1
ATOM 950 C CA . ARG B 1 24 ? 4.43 -15.172 -19.047 1 96.81 24 ARG B CA 1
ATOM 951 C C . ARG B 1 24 ? 5.664 -15.68 -18.312 1 96.81 24 ARG B C 1
ATOM 953 O O . ARG B 1 24 ? 6.492 -16.391 -18.891 1 96.81 24 ARG B O 1
ATOM 960 N N . HIS B 1 25 ? 5.852 -15.383 -17.094 1 96.69 25 HIS B N 1
ATOM 961 C CA . HIS B 1 25 ? 7.07 -15.734 -16.375 1 96.69 25 HIS B CA 1
ATOM 962 C C . HIS B 1 25 ? 6.855 -16.969 -15.5 1 96.69 25 HIS B C 1
ATOM 964 O O . HIS B 1 25 ? 7.695 -17.281 -14.656 1 96.69 25 HIS B O 1
ATOM 970 N N . GLY B 1 26 ? 5.715 -17.562 -15.516 1 95.38 26 GLY B N 1
ATOM 971 C CA . GLY B 1 26 ? 5.508 -18.859 -14.891 1 95.38 26 GLY B CA 1
ATOM 972 C C . GLY B 1 26 ? 5.094 -18.766 -13.43 1 95.38 26 GLY B C 1
ATOM 973 O O . GLY B 1 26 ? 5.207 -19.734 -12.68 1 95.38 26 GLY B O 1
ATOM 974 N N . ILE B 1 27 ? 4.734 -17.656 -13.062 1 97.44 27 ILE B N 1
ATOM 975 C CA . ILE B 1 27 ? 4.25 -17.5 -11.695 1 97.44 27 ILE B CA 1
ATOM 976 C C . ILE B 1 27 ? 2.76 -17.828 -11.633 1 97.44 27 ILE B C 1
ATOM 978 O O . ILE B 1 27 ? 1.985 -17.406 -12.5 1 97.44 27 ILE B O 1
ATOM 982 N N . GLU B 1 28 ? 2.34 -18.562 -10.617 1 96.62 28 GLU B N 1
ATOM 983 C CA . GLU B 1 28 ? 0.947 -18.969 -10.438 1 96.62 28 GLU B CA 1
ATOM 984 C C . GLU B 1 28 ? 0.062 -17.766 -10.133 1 96.62 28 GLU B C 1
ATOM 986 O O . GLU B 1 28 ? 0.485 -16.828 -9.445 1 96.62 28 GLU B O 1
ATOM 991 N N . LYS B 1 29 ? -1.225 -17.828 -10.57 1 96.44 29 LYS B N 1
ATOM 992 C CA . LYS B 1 29 ? -2.176 -16.734 -10.367 1 96.44 29 LYS B CA 1
ATOM 993 C C . LYS B 1 29 ? -2.322 -16.406 -8.883 1 96.44 29 LYS B C 1
ATOM 995 O O . LYS B 1 29 ? -2.361 -15.234 -8.5 1 96.44 29 LYS B O 1
ATOM 1000 N N . SER B 1 30 ? -2.467 -17.422 -8.055 1 95.38 30 SER B N 1
ATOM 1001 C CA . SER B 1 30 ? -2.635 -17.203 -6.621 1 95.38 30 SER B CA 1
ATOM 1002 C C . SER B 1 30 ? -1.435 -16.484 -6.027 1 95.38 30 SER B C 1
ATOM 1004 O O . SER B 1 30 ? -1.59 -15.641 -5.137 1 95.38 30 SER B O 1
ATOM 1006 N N . ASP B 1 31 ? -0.206 -16.812 -6.473 1 96.81 31 ASP B N 1
ATOM 1007 C CA . ASP B 1 31 ? 1.021 -16.172 -5.996 1 96.81 31 ASP B CA 1
ATOM 1008 C C . ASP B 1 31 ? 1.093 -14.719 -6.445 1 96.81 31 ASP B C 1
ATOM 1010 O O . ASP B 1 31 ? 1.545 -13.852 -5.691 1 96.81 31 ASP B O 1
ATOM 1014 N N . ILE B 1 32 ? 0.666 -14.445 -7.684 1 97.62 32 ILE B N 1
ATOM 1015 C CA . ILE B 1 32 ? 0.617 -13.078 -8.195 1 97.62 32 ILE B CA 1
ATOM 1016 C C . ILE B 1 32 ? -0.326 -12.234 -7.336 1 97.62 32 ILE B C 1
ATOM 1018 O O . ILE B 1 32 ? 0.032 -11.141 -6.902 1 97.62 32 ILE B O 1
ATOM 1022 N N . LEU B 1 33 ? -1.469 -12.766 -7.066 1 94.88 33 LEU B N 1
ATOM 1023 C CA . LEU B 1 33 ? -2.48 -12.047 -6.305 1 94.88 33 LEU B CA 1
ATOM 1024 C C . LEU B 1 33 ? -2.02 -11.812 -4.871 1 94.88 33 LEU B C 1
ATOM 1026 O O . LEU B 1 33 ? -2.283 -10.758 -4.289 1 94.88 33 LEU B O 1
ATOM 1030 N N . GLN B 1 34 ? -1.445 -12.781 -4.32 1 94.12 34 GLN B N 1
ATOM 1031 C CA . GLN B 1 34 ? -0.925 -12.617 -2.969 1 94.12 34 GLN B CA 1
ATOM 1032 C C . GLN B 1 34 ? 0.085 -11.477 -2.906 1 94.12 34 GLN B C 1
ATOM 1034 O O . GLN B 1 34 ? -0.013 -10.602 -2.045 1 94.12 34 GLN B O 1
ATOM 1039 N N . ALA B 1 35 ? 1.083 -11.453 -3.785 1 96.56 35 ALA B N 1
ATOM 1040 C CA . ALA B 1 35 ? 2.111 -10.422 -3.822 1 96.56 35 ALA B CA 1
ATOM 1041 C C . ALA B 1 35 ? 1.499 -9.047 -4.094 1 96.56 35 ALA B C 1
ATOM 1043 O O . ALA B 1 35 ? 1.957 -8.039 -3.555 1 96.56 35 ALA B O 1
ATOM 1044 N N . TRP B 1 36 ? 0.472 -9 -4.949 1 95.56 36 TRP B N 1
ATOM 1045 C CA . TRP B 1 36 ? -0.206 -7.762 -5.324 1 95.56 36 TRP B CA 1
ATOM 1046 C C . TRP B 1 36 ? -1.015 -7.211 -4.156 1 95.56 36 TRP B C 1
ATOM 1048 O O . TRP B 1 36 ? -0.98 -6.008 -3.883 1 95.56 36 TRP B O 1
ATOM 1058 N N . ASN B 1 37 ? -1.665 -8.031 -3.445 1 91.94 37 ASN B N 1
ATOM 1059 C CA . ASN B 1 37 ? -2.607 -7.605 -2.418 1 91.94 37 ASN B CA 1
ATOM 1060 C C . ASN B 1 37 ? -1.909 -7.359 -1.084 1 91.94 37 ASN B C 1
ATOM 1062 O O . ASN B 1 37 ? -2.428 -6.633 -0.231 1 91.94 37 ASN B O 1
ATOM 1066 N N . ARG B 1 38 ? -0.765 -7.973 -0.906 1 94.31 38 ARG B N 1
ATOM 1067 C CA . ARG B 1 38 ? -0.013 -7.824 0.336 1 94.31 38 ARG B CA 1
ATOM 1068 C C . ARG B 1 38 ? 1.44 -7.457 0.056 1 94.31 38 ARG B C 1
ATOM 1070 O O . ARG B 1 38 ? 2.359 -8.148 0.503 1 94.31 38 ARG B O 1
ATOM 1077 N N . PRO B 1 39 ? 1.586 -6.336 -0.624 1 96.19 39 PRO B N 1
ATOM 1078 C CA . PRO B 1 39 ? 2.953 -5.93 -0.956 1 96.19 39 PRO B CA 1
ATOM 1079 C C . PRO B 1 39 ? 3.75 -5.484 0.268 1 96.19 39 PRO B C 1
ATOM 1081 O O . PRO B 1 39 ? 3.17 -5.016 1.251 1 96.19 39 PRO B O 1
ATOM 1084 N N . ILE B 1 40 ? 5.102 -5.605 0.175 1 95.12 40 ILE B N 1
ATOM 1085 C CA . ILE B 1 40 ? 5.961 -5.023 1.2 1 95.12 40 ILE B CA 1
ATOM 1086 C C . ILE B 1 40 ? 6.375 -3.613 0.788 1 95.12 40 ILE B C 1
ATOM 1088 O O . ILE B 1 40 ? 6.758 -2.801 1.632 1 95.12 40 ILE B O 1
ATOM 1092 N N . ALA B 1 41 ? 6.309 -3.34 -0.477 1 95.69 41 ALA B N 1
ATOM 1093 C CA . ALA B 1 41 ? 6.566 -2.012 -1.024 1 95.69 41 ALA B CA 1
ATOM 1094 C C . ALA B 1 41 ? 5.82 -1.805 -2.34 1 95.69 41 ALA B C 1
ATOM 1096 O O . ALA B 1 41 ? 5.52 -2.768 -3.047 1 95.69 41 ALA B O 1
ATOM 1097 N N . SER B 1 42 ? 5.508 -0.615 -2.658 1 96.69 42 SER B N 1
ATOM 1098 C CA . SER B 1 42 ? 4.863 -0.213 -3.904 1 96.69 42 SER B CA 1
ATOM 1099 C C . SER B 1 42 ? 5.422 1.114 -4.41 1 96.69 42 SER B C 1
ATOM 1101 O O . SER B 1 42 ? 5.637 2.041 -3.627 1 96.69 42 SER B O 1
ATOM 1103 N N . PHE B 1 43 ? 5.648 1.189 -5.691 1 95.5 43 PHE B N 1
ATOM 1104 C CA . PHE B 1 43 ? 6.191 2.385 -6.324 1 95.5 43 PHE B CA 1
ATOM 1105 C C . PHE B 1 43 ? 5.328 2.809 -7.508 1 95.5 43 PHE B C 1
ATOM 1107 O O . PHE B 1 43 ? 5.027 1.998 -8.391 1 95.5 43 PHE B O 1
ATOM 1114 N N . THR B 1 44 ? 4.945 4.062 -7.504 1 96.5 44 THR B N 1
ATOM 1115 C CA . THR B 1 44 ? 4.156 4.578 -8.617 1 96.5 44 THR B CA 1
ATOM 1116 C C . THR B 1 44 ? 5.062 5.086 -9.734 1 96.5 44 THR B C 1
ATOM 1118 O O . THR B 1 44 ? 5.922 5.938 -9.5 1 96.5 44 THR B O 1
ATOM 1121 N N . GLU B 1 45 ? 4.855 4.492 -10.914 1 94.94 45 GLU B N 1
ATOM 1122 C CA . GLU B 1 45 ? 5.664 4.863 -12.07 1 94.94 45 GLU B CA 1
ATOM 1123 C C . GLU B 1 45 ? 5.004 5.984 -12.875 1 94.94 45 GLU B C 1
ATOM 1125 O O . GLU B 1 45 ? 5.688 6.762 -13.539 1 94.94 45 GLU B O 1
ATOM 1130 N N . ARG B 1 46 ? 3.719 6.031 -12.953 1 94.44 46 ARG B N 1
ATOM 1131 C CA . ARG B 1 46 ? 2.914 7.012 -13.672 1 94.44 46 ARG B CA 1
ATOM 1132 C C . ARG B 1 46 ? 1.56 7.211 -13 1 94.44 46 ARG B C 1
ATOM 1134 O O . ARG B 1 46 ? 1.079 6.328 -12.289 1 94.44 46 ARG B O 1
ATOM 1141 N N . ASP B 1 47 ? 1.085 8.453 -13.352 1 91.06 47 ASP B N 1
ATOM 1142 C CA . ASP B 1 47 ? -0.224 8.773 -12.797 1 91.06 47 ASP B CA 1
ATOM 1143 C C . ASP B 1 47 ? -1.315 8.68 -13.859 1 91.06 47 ASP B C 1
ATOM 1145 O O . ASP B 1 47 ? -1.051 8.883 -15.047 1 91.06 47 ASP B O 1
ATOM 1149 N N . ASP B 1 48 ? -2.486 8.219 -13.547 1 89.69 48 ASP B N 1
ATOM 1150 C CA . ASP B 1 48 ? -3.752 8.242 -14.273 1 89.69 48 ASP B CA 1
ATOM 1151 C C . ASP B 1 48 ? -3.678 7.379 -15.531 1 89.69 48 ASP B C 1
ATOM 1153 O O . ASP B 1 48 ? -3.375 7.879 -16.609 1 89.69 48 ASP B O 1
ATOM 1157 N N . PRO B 1 49 ? -4.094 6.215 -15.422 1 94.06 49 PRO B N 1
ATOM 1158 C CA . PRO B 1 49 ? -4.238 5.465 -14.172 1 94.06 49 PRO B CA 1
ATOM 1159 C C . PRO B 1 49 ? -2.914 5.301 -13.43 1 94.06 49 PRO B C 1
ATOM 1161 O O . PRO B 1 49 ? -1.847 5.543 -14 1 94.06 49 PRO B O 1
ATOM 1164 N N . LEU B 1 50 ? -2.98 5 -12.203 1 95.81 50 LEU B N 1
ATOM 1165 C CA . LEU B 1 50 ? -1.747 4.691 -11.484 1 95.81 50 LEU B CA 1
ATOM 1166 C C . LEU B 1 50 ? -1.087 3.441 -12.062 1 95.81 50 LEU B C 1
ATOM 1168 O O . LEU B 1 50 ? -1.718 2.385 -12.148 1 95.81 50 LEU B O 1
ATOM 1172 N N . LYS B 1 51 ? 0.098 3.67 -12.578 1 98.06 51 LYS B N 1
ATOM 1173 C CA . LYS B 1 51 ? 0.949 2.525 -12.891 1 98.06 51 LYS B CA 1
ATOM 1174 C C . LYS B 1 51 ? 1.918 2.232 -11.75 1 98.06 51 LYS B C 1
ATOM 1176 O O . LYS B 1 51 ? 2.713 3.094 -11.367 1 98.06 51 LYS B O 1
ATOM 1181 N N . VAL B 1 52 ? 1.834 0.979 -11.258 1 97.38 52 VAL B N 1
ATOM 1182 C CA . VAL B 1 52 ? 2.602 0.72 -10.047 1 97.38 52 VAL B CA 1
ATOM 1183 C C . VAL B 1 52 ? 3.4 -0.571 -10.211 1 97.38 52 VAL B C 1
ATOM 1185 O O . VAL B 1 52 ? 3.021 -1.451 -10.984 1 97.38 52 VAL B O 1
ATOM 1188 N N . ILE B 1 53 ? 4.551 -0.571 -9.508 1 97.19 53 ILE B N 1
ATOM 1189 C CA . ILE B 1 53 ? 5.324 -1.785 -9.266 1 97.19 53 ILE B CA 1
ATOM 1190 C C . ILE B 1 53 ? 5.262 -2.154 -7.785 1 97.19 53 ILE B C 1
ATOM 1192 O O . ILE B 1 53 ? 5.664 -1.369 -6.926 1 97.19 53 ILE B O 1
ATOM 1196 N N . ARG B 1 54 ? 4.703 -3.311 -7.53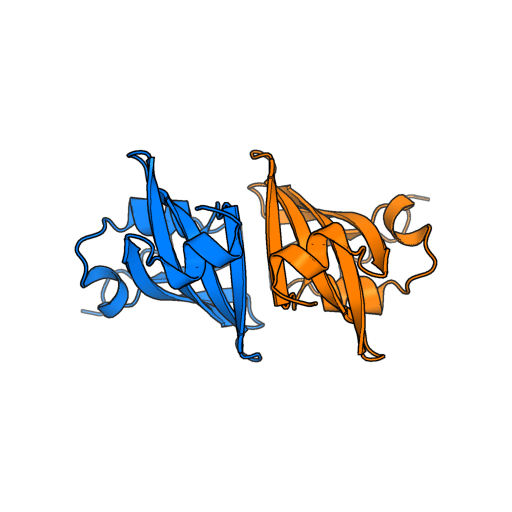5 1 97.75 54 ARG B N 1
ATOM 1197 C CA . ARG B 1 54 ? 4.617 -3.797 -6.16 1 97.75 54 ARG B CA 1
ATOM 1198 C C . ARG B 1 54 ? 5.586 -4.953 -5.93 1 97.75 54 ARG B C 1
ATOM 1200 O O . ARG B 1 54 ? 5.746 -5.816 -6.797 1 97.75 54 ARG B O 1
ATOM 1207 N N . LEU B 1 55 ? 6.273 -4.883 -4.824 1 97.44 55 LEU B N 1
ATOM 1208 C CA . LEU B 1 55 ? 7.086 -5.988 -4.332 1 97.44 55 LEU B CA 1
ATOM 1209 C C . LEU B 1 55 ? 6.355 -6.746 -3.229 1 97.44 55 LEU B C 1
ATOM 1211 O O . LEU B 1 55 ? 5.855 -6.141 -2.279 1 97.44 55 LEU B O 1
ATOM 1215 N N . GLY B 1 56 ? 6.289 -8.016 -3.365 1 97 56 GLY B N 1
ATOM 1216 C CA . GLY B 1 56 ? 5.656 -8.852 -2.361 1 97 56 GLY B CA 1
ATOM 1217 C C . GLY B 1 56 ? 6.09 -10.305 -2.443 1 97 56 GLY B C 1
ATOM 1218 O O . GLY B 1 56 ? 6.566 -10.758 -3.484 1 97 56 GLY B O 1
ATOM 1219 N N . PHE B 1 57 ? 5.848 -11 -1.398 1 96.25 57 PHE B N 1
ATOM 1220 C CA . PHE B 1 57 ? 6.254 -12.398 -1.336 1 96.25 57 PHE B CA 1
ATOM 1221 C C . PHE B 1 57 ? 5.148 -13.305 -1.863 1 96.25 57 PHE B C 1
ATOM 1223 O O . PHE B 1 57 ? 3.965 -13.039 -1.655 1 96.25 57 PHE B O 1
ATOM 1230 N N . ASP B 1 58 ? 5.594 -14.328 -2.523 1 94.75 58 ASP B N 1
ATOM 1231 C CA . ASP B 1 58 ? 4.633 -15.367 -2.865 1 94.75 58 ASP B CA 1
ATOM 1232 C C . ASP B 1 58 ? 4.543 -16.422 -1.758 1 94.75 58 ASP B C 1
ATOM 1234 O O . ASP B 1 58 ? 5.039 -16.203 -0.65 1 94.75 58 ASP B O 1
ATOM 1238 N N . SER B 1 59 ? 3.715 -17.547 -1.982 1 92.5 59 SER B N 1
ATOM 1239 C CA . SER B 1 59 ? 3.453 -18.562 -0.976 1 92.5 59 SER B CA 1
ATOM 1240 C C . SER B 1 59 ? 4.711 -19.359 -0.664 1 92.5 59 SER B C 1
ATOM 1242 O O . SER B 1 59 ? 4.758 -20.094 0.33 1 92.5 59 SER B O 1
ATOM 1244 N N . HIS B 1 60 ? 5.781 -19.172 -1.38 1 92.81 60 HIS B N 1
ATOM 1245 C CA . HIS B 1 60 ? 7.035 -19.891 -1.172 1 92.81 60 HIS B CA 1
ATOM 1246 C C . HIS B 1 60 ? 8.117 -18.953 -0.639 1 92.81 60 HIS B C 1
ATOM 1248 O O . HIS B 1 60 ? 9.305 -19.281 -0.677 1 92.81 60 HIS B O 1
ATOM 1254 N N . ALA B 1 61 ? 7.75 -17.828 -0.304 1 93.12 61 ALA B N 1
ATOM 1255 C CA . ALA B 1 61 ? 8.648 -16.828 0.278 1 93.12 61 ALA B CA 1
ATOM 1256 C C . ALA B 1 61 ? 9.609 -16.281 -0.768 1 93.12 61 ALA B C 1
ATOM 1258 O O . ALA B 1 61 ? 10.727 -15.867 -0.437 1 93.12 61 ALA B O 1
ATOM 1259 N N . ARG B 1 62 ? 9.25 -16.469 -1.993 1 94.31 62 ARG B N 1
ATOM 1260 C CA . ARG B 1 62 ? 9.984 -15.805 -3.07 1 94.31 62 ARG B CA 1
ATOM 1261 C C . ARG B 1 62 ? 9.508 -14.367 -3.248 1 94.31 62 ARG B C 1
ATOM 1263 O O . ARG B 1 62 ? 8.305 -14.094 -3.246 1 94.31 62 ARG B O 1
ATOM 1270 N N . LEU B 1 63 ? 10.484 -13.438 -3.357 1 96.12 63 LEU B N 1
ATOM 1271 C CA . LEU B 1 63 ? 10.133 -12.039 -3.59 1 96.12 63 LEU B CA 1
ATOM 1272 C C . LEU B 1 63 ? 9.781 -11.805 -5.055 1 96.12 63 LEU B C 1
ATOM 1274 O O . LEU B 1 63 ? 10.617 -12.031 -5.938 1 96.12 63 LEU B O 1
ATOM 1278 N N . LEU B 1 64 ? 8.562 -11.352 -5.293 1 97.94 64 LEU B N 1
ATOM 1279 C CA . LEU B 1 64 ? 8.086 -11.078 -6.645 1 97.94 64 LEU B CA 1
ATOM 1280 C C . LEU B 1 64 ? 7.98 -9.578 -6.891 1 97.94 64 LEU B C 1
ATOM 1282 O O . LEU B 1 64 ? 7.742 -8.805 -5.961 1 97.94 64 LEU B O 1
ATOM 1286 N N . GLU B 1 65 ? 8.211 -9.203 -8.102 1 97.88 65 GLU B N 1
ATOM 1287 C CA . GLU B 1 65 ? 7.84 -7.914 -8.688 1 97.88 65 GLU B CA 1
ATOM 1288 C C . GLU B 1 65 ? 6.578 -8.031 -9.531 1 97.88 65 GLU B C 1
ATOM 1290 O O . GLU B 1 65 ? 6.531 -8.812 -10.477 1 97.88 65 GLU B O 1
ATOM 1295 N N . VAL B 1 66 ? 5.535 -7.32 -9.172 1 98.5 66 VAL B N 1
ATOM 1296 C CA . VAL B 1 66 ? 4.262 -7.355 -9.883 1 98.5 66 VAL B CA 1
ATOM 1297 C C . VAL B 1 66 ? 3.918 -5.957 -10.398 1 98.5 66 VAL B C 1
ATOM 1299 O O . VAL B 1 66 ? 3.852 -5.004 -9.617 1 98.5 66 VAL B O 1
ATOM 1302 N N . GLY B 1 67 ? 3.742 -5.84 -11.695 1 98.5 6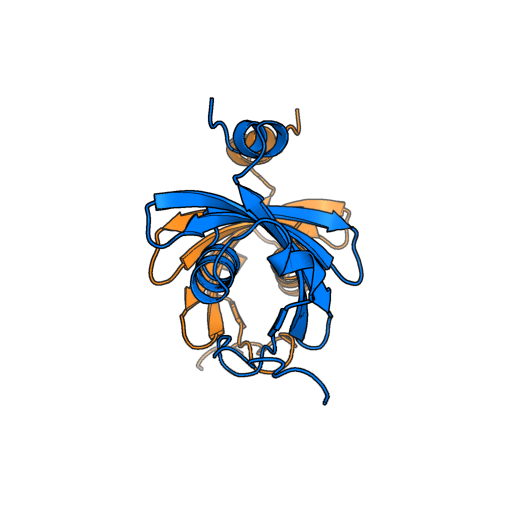7 GLY B N 1
ATOM 1303 C CA . GLY B 1 67 ? 3.355 -4.59 -12.328 1 98.5 67 GLY B CA 1
ATOM 1304 C C . GLY B 1 67 ? 1.883 -4.535 -12.688 1 98.5 67 GLY B C 1
ATOM 1305 O O . GLY B 1 67 ? 1.318 -5.523 -13.164 1 98.5 67 GLY B O 1
ATOM 1306 N N . GLY B 1 68 ? 1.271 -3.396 -12.375 1 98.38 68 GLY B N 1
ATOM 1307 C CA . GLY B 1 68 ? -0.135 -3.223 -12.703 1 98.38 68 GLY B CA 1
ATOM 1308 C C . GLY B 1 68 ? -0.554 -1.767 -12.781 1 98.38 68 GLY B C 1
ATOM 1309 O O . GLY B 1 68 ? 0.252 -0.869 -12.531 1 98.38 68 GLY B O 1
ATOM 1310 N N . GLU B 1 69 ? -1.802 -1.6 -13.242 1 97.31 69 GLU B N 1
ATOM 1311 C CA . GLU B 1 69 ? -2.473 -0.304 -13.297 1 97.31 69 GLU B CA 1
ATOM 1312 C C . GLU B 1 69 ? -3.691 -0.278 -12.375 1 97.31 69 GLU B C 1
ATOM 1314 O O . GLU B 1 69 ? -4.41 -1.272 -12.266 1 97.31 69 GLU B O 1
ATOM 1319 N N . ILE B 1 70 ? -3.816 0.786 -11.656 1 92.62 70 ILE B N 1
ATOM 1320 C CA . ILE B 1 70 ? -4.977 1.009 -10.797 1 92.62 70 ILE B CA 1
ATOM 1321 C C . ILE B 1 70 ? -5.785 2.195 -11.32 1 92.62 70 ILE B C 1
ATOM 1323 O O . ILE B 1 70 ? -5.277 3.318 -11.391 1 92.62 70 ILE B O 1
ATOM 1327 N N . TYR B 1 71 ? -7.039 1.918 -11.68 1 89.88 71 TYR B N 1
ATOM 1328 C CA . TYR B 1 71 ? -7.914 2.938 -12.25 1 89.88 71 TYR B CA 1
ATOM 1329 C C . TYR B 1 71 ? -8.734 3.623 -11.164 1 89.88 71 TYR B C 1
ATOM 1331 O O . TYR B 1 71 ? -8.891 3.082 -10.062 1 89.88 71 TYR B O 1
ATOM 1339 N N . SER B 1 72 ? -9.211 4.801 -11.453 1 83.94 72 SER B N 1
ATOM 1340 C CA . SER B 1 72 ? -9.945 5.621 -10.492 1 83.94 72 SER B CA 1
ATOM 1341 C C . SER B 1 72 ? -11.227 4.93 -10.047 1 83.94 72 SER B C 1
ATOM 1343 O O . SER B 1 72 ? -11.734 5.203 -8.961 1 83.94 72 SER B O 1
ATOM 1345 N N . ASP B 1 73 ? -11.781 3.984 -10.805 1 78 73 ASP B N 1
ATOM 1346 C CA . ASP B 1 73 ? -13.023 3.301 -10.461 1 78 73 ASP B CA 1
ATOM 1347 C C . ASP B 1 73 ? -12.742 2.037 -9.648 1 78 73 ASP B C 1
ATOM 1349 O O . ASP B 1 73 ? -13.656 1.269 -9.352 1 78 73 ASP B O 1
ATOM 1353 N N . GLY B 1 74 ? -11.484 1.834 -9.359 1 79.31 74 GLY B N 1
ATOM 1354 C CA . GLY B 1 74 ? -11.141 0.699 -8.516 1 79.31 74 GLY B CA 1
ATOM 1355 C C . GLY B 1 74 ? -10.656 -0.505 -9.305 1 79.31 74 GLY B C 1
ATOM 1356 O O . GLY B 1 74 ? -10.156 -1.471 -8.727 1 79.31 74 GLY B O 1
ATOM 1357 N N . GLN B 1 75 ? -10.836 -0.436 -10.633 1 88.62 75 GLN B N 1
ATOM 1358 C CA . GLN B 1 75 ? -10.352 -1.529 -11.461 1 88.62 75 GLN B CA 1
ATOM 1359 C C . GLN B 1 75 ? -8.82 -1.602 -11.438 1 88.62 75 GLN B C 1
ATOM 1361 O O . GLN B 1 75 ? -8.148 -0.573 -11.508 1 88.62 75 GLN B O 1
ATOM 1366 N N . GLN B 1 76 ? -8.344 -2.83 -11.305 1 93.94 76 GLN B N 1
ATOM 1367 C CA . GLN B 1 76 ? -6.906 -3.084 -11.32 1 93.94 76 GLN B CA 1
ATOM 1368 C C . GLN B 1 76 ? -6.535 -4.082 -12.414 1 93.94 76 GLN B C 1
ATOM 1370 O O . GLN B 1 76 ? -7.191 -5.117 -12.57 1 93.94 76 GLN B O 1
ATOM 1375 N N . LYS B 1 77 ? -5.578 -3.66 -13.211 1 96.88 77 LYS B N 1
ATOM 1376 C CA . LYS B 1 77 ? -5.062 -4.527 -14.266 1 96.88 77 LYS B CA 1
ATOM 1377 C C . LYS B 1 77 ? -3.602 -4.895 -14.008 1 96.88 77 LYS B C 1
ATOM 1379 O O . LYS B 1 77 ? -2.75 -4.016 -13.875 1 96.88 77 LYS B O 1
ATOM 1384 N N . ILE B 1 78 ? -3.361 -6.188 -13.852 1 98.12 78 ILE B N 1
ATOM 1385 C CA . ILE B 1 78 ? -1.995 -6.66 -13.648 1 98.12 78 ILE B CA 1
ATOM 1386 C C . ILE B 1 78 ? -1.415 -7.141 -14.977 1 98.12 78 ILE B C 1
ATOM 1388 O O . ILE B 1 78 ? -1.994 -8.008 -15.633 1 98.12 78 ILE B O 1
ATOM 1392 N N . PHE B 1 79 ? -0.235 -6.57 -15.352 1 98.38 79 PHE B N 1
ATOM 1393 C CA . PHE B 1 79 ? 0.263 -6.867 -16.688 1 98.38 79 PHE B CA 1
ATOM 1394 C C . PHE B 1 79 ? 1.592 -7.609 -16.625 1 98.38 79 PHE B C 1
ATOM 1396 O O . PHE B 1 79 ? 2.033 -8.195 -17.609 1 98.38 79 PHE B O 1
ATOM 1403 N N . HIS B 1 80 ? 2.178 -7.668 -15.461 1 97.5 80 HIS B N 1
ATOM 1404 C CA . HIS B 1 80 ? 3.396 -8.461 -15.352 1 97.5 80 HIS B CA 1
ATOM 1405 C C . HIS B 1 80 ? 3.623 -8.93 -13.914 1 97.5 80 HIS B C 1
ATOM 1407 O O . HIS B 1 80 ? 3.238 -8.242 -12.969 1 97.5 80 HIS B O 1
ATOM 1413 N N . ALA B 1 81 ? 4.258 -10.102 -13.852 1 98.44 81 ALA B N 1
ATOM 1414 C CA . ALA B 1 81 ? 4.75 -10.664 -12.594 1 98.44 81 ALA B CA 1
ATOM 1415 C C . ALA B 1 81 ? 6 -11.508 -12.836 1 98.44 81 ALA B C 1
ATOM 1417 O O . ALA B 1 81 ? 6.027 -12.352 -13.734 1 98.44 81 ALA B O 1
ATOM 1418 N N . MET B 1 82 ? 6.926 -11.203 -12.07 1 98 82 MET B N 1
ATOM 1419 C CA . MET B 1 82 ? 8.172 -11.953 -12.18 1 98 82 MET B CA 1
ATOM 1420 C C . MET B 1 82 ? 8.945 -11.906 -10.859 1 98 82 MET B C 1
ATOM 1422 O O . MET B 1 82 ? 8.586 -11.164 -9.953 1 98 82 MET B O 1
ATOM 1426 N N . VAL B 1 83 ? 9.953 -12.797 -10.859 1 96.75 83 VAL B N 1
ATOM 1427 C CA . VAL B 1 83 ? 10.859 -12.695 -9.719 1 96.75 83 VAL B CA 1
ATOM 1428 C C . VAL B 1 83 ? 11.461 -11.289 -9.672 1 96.75 83 VAL B C 1
ATOM 1430 O O . VAL B 1 83 ? 11.844 -10.734 -10.703 1 96.75 83 VAL B O 1
ATOM 1433 N N . ALA B 1 84 ? 11.469 -10.781 -8.469 1 96.25 84 ALA B N 1
ATOM 1434 C CA . ALA B 1 84 ? 11.883 -9.391 -8.281 1 96.25 84 ALA B CA 1
ATOM 1435 C C . ALA B 1 84 ? 13.266 -9.156 -8.867 1 96.25 84 ALA B C 1
ATOM 1437 O O . ALA B 1 84 ? 14.203 -9.914 -8.609 1 96.25 84 ALA B O 1
ATOM 1438 N N . ARG B 1 85 ? 13.352 -8.086 -9.648 1 92.25 85 ARG B N 1
ATOM 1439 C CA . ARG B 1 85 ? 14.641 -7.68 -10.203 1 92.25 85 ARG B CA 1
ATOM 1440 C C . ARG B 1 85 ? 15.406 -6.809 -9.219 1 92.25 85 ARG B C 1
ATOM 1442 O O . ARG B 1 85 ? 14.812 -6.164 -8.352 1 92.25 85 ARG B O 1
ATOM 1449 N N . ARG B 1 86 ? 16.625 -6.77 -9.328 1 85.5 86 ARG B N 1
ATOM 1450 C CA . ARG B 1 86 ? 17.547 -6.09 -8.414 1 85.5 86 ARG B CA 1
ATOM 1451 C C . ARG B 1 86 ? 17.219 -4.605 -8.32 1 85.5 86 ARG B C 1
ATOM 1453 O O . ARG B 1 86 ? 17.328 -4.004 -7.25 1 85.5 86 ARG B O 1
ATOM 1460 N N . VAL B 1 87 ? 16.859 -3.947 -9.328 1 81.06 87 VAL B N 1
ATOM 1461 C CA . VAL B 1 87 ? 16.562 -2.518 -9.367 1 81.06 87 VAL B CA 1
ATOM 1462 C C . VAL B 1 87 ? 15.531 -2.17 -8.297 1 81.06 87 VAL B C 1
ATOM 1464 O O . VAL B 1 87 ? 15.648 -1.148 -7.617 1 81.06 87 VAL B O 1
ATOM 1467 N N . TYR B 1 88 ? 14.586 -3.012 -8.086 1 81.75 88 TYR B N 1
ATOM 1468 C CA . TYR B 1 88 ? 13.508 -2.688 -7.156 1 81.75 88 TYR B CA 1
ATOM 1469 C C . TYR B 1 88 ? 13.852 -3.145 -5.746 1 81.75 88 TYR B C 1
ATOM 1471 O O . TYR B 1 88 ? 13.438 -2.521 -4.766 1 81.75 88 TYR B O 1
ATOM 1479 N N . THR B 1 89 ? 14.602 -4.16 -5.641 1 82.56 89 THR B N 1
ATOM 1480 C CA . THR B 1 89 ? 14.977 -4.602 -4.305 1 82.56 89 THR B CA 1
ATOM 1481 C C . THR B 1 89 ? 15.914 -3.59 -3.646 1 82.56 89 THR B C 1
ATOM 1483 O O . THR B 1 89 ? 15.859 -3.387 -2.432 1 82.56 89 THR B O 1
ATOM 1486 N N . GLU B 1 90 ? 16.641 -2.893 -4.457 1 79.19 90 GLU B N 1
ATOM 1487 C CA . GLU B 1 90 ? 17.531 -1.854 -3.945 1 79.19 90 GLU B CA 1
ATOM 1488 C C . GLU B 1 90 ? 16.734 -0.659 -3.424 1 79.19 90 GLU B C 1
ATOM 1490 O O . GLU B 1 90 ? 17.141 -0.012 -2.455 1 79.19 90 GLU B O 1
ATOM 1495 N N . ARG B 1 91 ? 15.672 -0.461 -4.027 1 77.69 91 ARG B N 1
ATOM 1496 C CA . ARG B 1 91 ? 14.82 0.654 -3.627 1 77.69 91 ARG B CA 1
ATOM 1497 C C . ARG B 1 91 ? 14.273 0.445 -2.219 1 77.69 91 ARG B C 1
ATOM 1499 O O . ARG B 1 91 ? 13.867 1.402 -1.557 1 77.69 91 ARG B O 1
ATOM 1506 N N . ILE B 1 92 ? 14.305 -0.773 -1.744 1 78.75 92 ILE B N 1
ATOM 1507 C CA . ILE B 1 92 ? 13.781 -1.029 -0.407 1 78.75 92 ILE B CA 1
ATOM 1508 C C . ILE B 1 92 ? 14.922 -1.432 0.526 1 78.75 92 ILE B C 1
ATOM 1510 O O . ILE B 1 92 ? 14.68 -1.932 1.628 1 78.75 92 ILE B O 1
ATOM 1514 N N . GLY B 1 93 ? 16.094 -1.166 0.106 1 75.56 93 GLY B N 1
ATOM 1515 C CA . GLY B 1 93 ? 17.25 -1.429 0.95 1 75.56 93 GLY B CA 1
ATOM 1516 C C . GLY B 1 93 ? 17.609 -2.9 1.023 1 75.56 93 GLY B C 1
ATOM 1517 O O . GLY B 1 93 ? 18.188 -3.355 2.018 1 75.56 93 GLY B O 1
ATOM 1518 N N . TRP B 1 94 ? 16.969 -3.568 0.169 1 65.44 94 TRP B N 1
ATOM 1519 C CA . TRP B 1 94 ? 17.344 -4.977 0.125 1 65.44 94 TRP B CA 1
ATOM 1520 C C . TRP B 1 94 ? 18.641 -5.168 -0.648 1 65.44 94 TRP B C 1
ATOM 1522 O O . TRP B 1 94 ? 18.766 -4.703 -1.782 1 65.44 94 TRP B O 1
ATOM 1532 N N . ARG B 1 95 ? 19.625 -5.195 0.07 1 53.25 95 ARG B N 1
ATOM 1533 C CA . ARG B 1 95 ? 20.922 -5.512 -0.507 1 53.25 95 ARG B CA 1
ATOM 1534 C C . ARG B 1 95 ? 21.156 -7.02 -0.572 1 53.25 95 ARG B C 1
ATOM 1536 O O . ARG B 1 95 ? 20.656 -7.762 0.281 1 53.25 95 ARG B O 1
#

Foldseek 3Di:
DPPCQVQPPDPPQQGEGEDPQAPVAPDDPQQLVQCVNDFPDKDFPDVAFTWIWGWGAGPVRFIKTWIWTAHPSNYIYTRHMDRDDPVVCVVVVND/DPPCQVQPPDPPQQGEGEDPQAPVAPDDPQQLVQCVNDFPDKDFPDVAFTWIWGWGAGPVRFIKTWIWTAHPSNYIYTRHMDRDDPVVCVVVVND

Organism: NCBI:txid1408189

pLDDT: mean 84.97, std 20.2, range [23.69, 98.5]